Protein AF-0000000087746217 (afdb_homodimer)

Structure (mmCIF, N/CA/C/O backbone):
data_AF-0000000087746217-model_v1
#
loop_
_entity.id
_entity.type
_entity.pdbx_description
1 polymer '3-5 exonuclease'
#
loop_
_atom_site.group_PDB
_atom_site.id
_atom_site.type_symbol
_atom_site.label_atom_id
_atom_site.label_alt_id
_atom_site.label_comp_id
_atom_site.label_asym_id
_atom_site.label_entity_id
_atom_site.label_seq_id
_atom_site.pdbx_PDB_ins_code
_atom_site.Cartn_x
_atom_site.Cartn_y
_atom_site.Cartn_z
_atom_site.occupancy
_atom_site.B_iso_or_equiv
_atom_site.auth_seq_id
_atom_site.auth_comp_id
_atom_site.auth_asym_id
_atom_site.auth_atom_id
_atom_site.pdbx_PDB_model_num
ATOM 1 N N . MET A 1 1 ? 11.281 -4.355 -18.891 1 88 1 MET A N 1
ATOM 2 C CA . MET A 1 1 ? 10.703 -4.32 -17.547 1 88 1 MET A CA 1
ATOM 3 C C . MET A 1 1 ? 10.18 -5.695 -17.141 1 88 1 MET A C 1
ATOM 5 O O . MET A 1 1 ? 9.531 -6.375 -17.938 1 88 1 MET A O 1
ATOM 9 N N . LYS A 1 2 ? 10.516 -6.141 -15.992 1 96.44 2 LYS A N 1
ATOM 10 C CA . LYS A 1 2 ? 10.141 -7.461 -15.492 1 96.44 2 LYS A CA 1
ATOM 11 C C . LYS A 1 2 ? 9.18 -7.348 -14.312 1 96.44 2 LYS A C 1
ATOM 13 O O . LYS A 1 2 ? 9.445 -6.621 -13.352 1 96.44 2 LYS A O 1
ATOM 18 N N . ALA A 1 3 ? 8.055 -8.07 -14.43 1 97.44 3 ALA A N 1
ATOM 19 C CA . ALA A 1 3 ? 7.027 -8 -13.391 1 97.44 3 ALA A CA 1
ATOM 20 C C . ALA A 1 3 ? 6.637 -9.398 -12.914 1 97.44 3 ALA A C 1
ATOM 22 O O . ALA A 1 3 ? 6.523 -10.328 -13.719 1 97.44 3 ALA A O 1
ATOM 23 N N . LEU A 1 4 ? 6.531 -9.516 -11.656 1 98.5 4 LEU A N 1
ATOM 24 C CA . LEU A 1 4 ? 5.934 -10.695 -11.047 1 98.5 4 LEU A CA 1
ATOM 25 C C . LEU A 1 4 ? 4.547 -10.375 -10.492 1 98.5 4 LEU A C 1
ATOM 27 O O . LEU A 1 4 ? 4.418 -9.75 -9.438 1 98.5 4 LEU A O 1
ATOM 31 N N . PHE A 1 5 ? 3.51 -10.766 -11.258 1 98.25 5 PHE A N 1
ATOM 32 C CA . PHE A 1 5 ? 2.154 -10.742 -10.711 1 98.25 5 PHE A CA 1
ATOM 33 C C . PHE A 1 5 ? 1.938 -11.906 -9.75 1 98.25 5 PHE A C 1
ATOM 35 O O . PHE A 1 5 ? 2.174 -13.062 -10.102 1 98.25 5 PHE A O 1
ATOM 42 N N . PHE A 1 6 ? 1.492 -11.578 -8.5 1 98.62 6 PHE A N 1
ATOM 43 C CA . PHE A 1 6 ? 1.351 -12.711 -7.594 1 98.62 6 PHE A CA 1
ATOM 44 C C . PHE A 1 6 ? 0.245 -12.461 -6.578 1 98.62 6 PHE A C 1
ATOM 46 O O . PHE A 1 6 ? -0.176 -11.32 -6.383 1 98.62 6 PHE A O 1
ATOM 53 N N . ASP A 1 7 ? -0.248 -13.438 -6.004 1 98.56 7 ASP A N 1
ATOM 54 C CA . ASP A 1 7 ? -1.275 -13.469 -4.969 1 98.56 7 ASP A CA 1
ATOM 55 C C . ASP A 1 7 ? -1.028 -14.617 -3.986 1 98.56 7 ASP A C 1
ATOM 57 O O . ASP A 1 7 ? -0.509 -15.664 -4.367 1 98.56 7 ASP A O 1
ATOM 61 N N . LEU A 1 8 ? -1.338 -14.406 -2.752 1 98.5 8 LEU A N 1
ATOM 62 C CA . LEU A 1 8 ? -1.158 -15.414 -1.711 1 98.5 8 LEU A CA 1
ATOM 63 C C . LEU A 1 8 ? -2.484 -15.734 -1.033 1 98.5 8 LEU A C 1
ATOM 65 O O . LEU A 1 8 ? -3.32 -14.852 -0.839 1 98.5 8 LEU A O 1
ATOM 69 N N . GLU A 1 9 ? -2.715 -16.891 -0.747 1 98.44 9 GLU A N 1
ATOM 70 C CA . GLU A 1 9 ? -3.682 -17.297 0.267 1 98.44 9 GLU A CA 1
ATOM 71 C C . GLU A 1 9 ? -2.988 -17.672 1.571 1 98.44 9 GLU A C 1
ATOM 73 O O . GLU A 1 9 ? -1.935 -18.312 1.558 1 98.44 9 GLU A O 1
ATOM 78 N N . THR A 1 10 ? -3.531 -17.25 2.686 1 98.5 10 THR A N 1
ATOM 79 C CA . THR A 1 10 ? -2.834 -17.344 3.963 1 98.5 10 THR A CA 1
ATOM 80 C C . THR A 1 10 ? -3.754 -17.906 5.043 1 98.5 10 THR A C 1
ATOM 82 O O . THR A 1 10 ? -4.965 -18.031 4.836 1 98.5 10 THR A O 1
ATOM 85 N N . THR A 1 11 ? -3.227 -18.297 6.168 1 98.62 11 THR A N 1
ATOM 86 C CA . THR A 1 11 ? -3.973 -18.922 7.25 1 98.62 11 THR A CA 1
ATOM 87 C C . THR A 1 11 ? -4.535 -17.875 8.211 1 98.62 11 THR A C 1
ATOM 89 O O . THR A 1 11 ? -5.027 -18.219 9.281 1 98.62 11 THR A O 1
ATOM 92 N N . GLY A 1 12 ? -4.422 -16.688 7.906 1 97.56 12 GLY A N 1
ATOM 93 C CA . GLY A 1 12 ? -4.867 -15.492 8.609 1 97.56 12 GLY A CA 1
ATOM 94 C C . GLY A 1 12 ? -4.359 -14.203 7.98 1 97.56 12 GLY A C 1
ATOM 95 O O . GLY A 1 12 ? -3.836 -14.219 6.867 1 97.56 12 GLY A O 1
ATOM 96 N N . THR A 1 13 ? -4.5 -13.102 8.672 1 95 13 THR A N 1
ATOM 97 C CA . THR A 1 13 ? -4.246 -11.828 8.016 1 95 13 THR A CA 1
ATOM 98 C C . THR A 1 13 ? -2.994 -11.164 8.586 1 95 13 THR A C 1
ATOM 100 O O . THR A 1 13 ? -2.6 -10.086 8.141 1 95 13 THR A O 1
ATOM 103 N N . TYR A 1 14 ? -2.332 -11.75 9.5 1 92.5 14 TYR A N 1
ATOM 104 C CA . TYR A 1 14 ? -1.179 -11.117 10.133 1 92.5 14 TYR A CA 1
ATOM 105 C C . TYR A 1 14 ? 0.118 -11.781 9.688 1 92.5 14 TYR A C 1
ATOM 107 O O . TYR A 1 14 ? 0.428 -12.898 10.109 1 92.5 14 TYR A O 1
ATOM 115 N N . PRO A 1 15 ? 0.913 -10.945 8.969 1 91.5 15 PRO A N 1
ATOM 116 C CA . PRO A 1 15 ? 2.229 -11.484 8.617 1 91.5 15 PRO A CA 1
ATOM 117 C C . PRO A 1 15 ? 3.092 -11.781 9.844 1 91.5 15 PRO A C 1
ATOM 119 O O . PRO A 1 15 ? 3.072 -11.016 10.812 1 91.5 15 PRO A O 1
ATOM 122 N N . GLY A 1 16 ? 3.828 -12.836 10 1 89.25 16 GLY A N 1
ATOM 123 C CA . GLY A 1 16 ? 4.625 -13.227 11.148 1 89.25 16 GLY A CA 1
ATOM 124 C C . GLY A 1 16 ? 3.906 -14.211 12.062 1 89.25 16 GLY A C 1
ATOM 125 O O . GLY A 1 16 ? 4.547 -14.961 12.797 1 89.25 16 GLY A O 1
ATOM 126 N N . LYS A 1 17 ? 2.521 -14.094 12.062 1 94.88 17 LYS A N 1
ATOM 127 C CA . LYS A 1 17 ? 1.721 -14.992 12.891 1 94.88 17 LYS A CA 1
ATOM 128 C C . LYS A 1 17 ? 1.083 -16.094 12.047 1 94.88 17 LYS A C 1
ATOM 130 O O . LYS A 1 17 ? 0.862 -17.203 12.531 1 94.88 17 LYS A O 1
ATOM 135 N N . HIS A 1 18 ? 0.781 -15.719 10.875 1 98.06 18 HIS A N 1
ATOM 136 C CA . HIS A 1 18 ? 0.09 -16.641 9.969 1 98.06 18 HIS A CA 1
ATOM 137 C C . HIS A 1 18 ? 0.985 -17.047 8.805 1 98.06 18 HIS A C 1
ATOM 139 O O . HIS A 1 18 ? 2.059 -16.469 8.617 1 98.06 18 HIS A O 1
ATOM 145 N N . GLY A 1 19 ? 0.6 -18.062 8.125 1 97.88 19 GLY A N 1
ATOM 146 C CA . GLY A 1 19 ? 1.454 -18.625 7.082 1 97.88 19 GLY A CA 1
ATOM 147 C C . GLY A 1 19 ? 0.797 -18.641 5.715 1 97.88 19 GLY A C 1
ATOM 148 O O . GLY A 1 19 ? -0.399 -18.375 5.594 1 97.88 19 GLY A O 1
ATOM 149 N N . ILE A 1 20 ? 1.608 -18.906 4.727 1 98.5 20 ILE A N 1
ATOM 150 C CA . ILE A 1 20 ? 1.171 -19 3.34 1 98.5 20 ILE A CA 1
ATOM 151 C C . ILE A 1 20 ? 0.822 -20.453 3.01 1 98.5 20 ILE A C 1
ATOM 153 O O . ILE A 1 20 ? 1.565 -21.375 3.359 1 98.5 20 ILE A O 1
ATOM 157 N N . HIS A 1 21 ? -0.346 -20.672 2.326 1 98.69 21 HIS A N 1
ATOM 158 C CA . HIS A 1 21 ? -0.627 -22.047 1.923 1 98.69 21 HIS A CA 1
ATOM 159 C C . HIS A 1 21 ? -0.881 -22.141 0.422 1 98.69 21 HIS A C 1
ATOM 161 O O . HIS A 1 21 ? -0.972 -23.234 -0.13 1 98.69 21 HIS A O 1
ATOM 167 N N . GLN A 1 22 ? -0.943 -21.047 -0.257 1 98.75 22 GLN A N 1
ATOM 168 C CA . GLN A 1 22 ? -0.979 -21 -1.714 1 98.75 22 GLN A CA 1
ATOM 169 C C . GLN A 1 22 ? -0.262 -19.75 -2.234 1 98.75 22 GLN A C 1
ATOM 171 O O . GLN A 1 22 ? -0.417 -18.656 -1.682 1 98.75 22 GLN A O 1
ATOM 176 N N . MET A 1 23 ? 0.543 -19.891 -3.178 1 98.5 23 MET A N 1
ATOM 177 C CA . MET A 1 23 ? 1.201 -18.812 -3.902 1 98.5 23 MET A CA 1
ATOM 178 C C . MET A 1 23 ? 1.053 -18.984 -5.41 1 98.5 23 MET A C 1
ATOM 180 O O . MET A 1 23 ? 1.553 -19.969 -5.973 1 98.5 23 MET A O 1
ATOM 184 N N . SER A 1 24 ? 0.377 -18.078 -6.02 1 98.69 24 SER A N 1
ATOM 185 C CA . SER A 1 24 ? 0.194 -18.141 -7.465 1 98.69 24 SER A CA 1
ATOM 186 C C . SER A 1 24 ? 0.663 -16.859 -8.133 1 98.69 24 SER A C 1
ATOM 188 O O . SER A 1 24 ? 0.726 -15.805 -7.496 1 98.69 24 SER A O 1
ATOM 190 N N . GLY A 1 25 ? 1.05 -17.031 -9.438 1 98.38 25 GLY A N 1
ATOM 191 C CA . GLY A 1 25 ? 1.494 -15.828 -10.109 1 98.38 25 GLY A CA 1
ATOM 192 C C . GLY A 1 25 ? 1.91 -16.062 -11.555 1 98.38 25 GLY A C 1
ATOM 193 O O . GLY A 1 25 ? 1.666 -17.141 -12.109 1 98.38 25 GLY A O 1
ATOM 194 N N . MET A 1 26 ? 2.391 -15.008 -12.156 1 98 26 MET A N 1
ATOM 195 C CA . MET A 1 26 ? 2.932 -15.031 -13.516 1 98 26 MET A CA 1
ATOM 196 C C . MET A 1 26 ? 4.078 -14.031 -13.656 1 98 26 MET A C 1
ATOM 198 O O . MET A 1 26 ? 4.074 -12.977 -13.016 1 98 26 MET A O 1
ATOM 202 N N . ILE A 1 27 ? 5.043 -14.43 -14.398 1 98.06 27 ILE A N 1
ATOM 203 C CA . ILE A 1 27 ? 6.141 -13.539 -14.766 1 98.06 27 ILE A CA 1
ATOM 204 C C . ILE A 1 27 ? 5.852 -12.906 -16.125 1 98.06 27 ILE A C 1
ATOM 206 O O . ILE A 1 27 ? 5.609 -13.617 -17.109 1 98.06 27 ILE A O 1
ATOM 210 N N . VAL A 1 28 ? 5.797 -11.633 -16.125 1 96.38 28 VAL A N 1
ATOM 211 C CA . VAL A 1 28 ? 5.543 -10.867 -17.344 1 96.38 28 VAL A CA 1
ATOM 212 C C . VAL A 1 28 ? 6.766 -10.023 -17.688 1 96.38 28 VAL A C 1
ATOM 214 O O . VAL A 1 28 ? 7.211 -9.203 -16.875 1 96.38 28 VAL A O 1
ATOM 217 N N . ILE A 1 29 ? 7.289 -10.164 -18.875 1 95.25 29 ILE A N 1
ATOM 218 C CA . ILE A 1 29 ? 8.438 -9.398 -19.344 1 95.25 29 ILE A CA 1
ATOM 219 C C . ILE A 1 29 ? 8.07 -8.641 -20.609 1 95.25 29 ILE A C 1
ATOM 221 O O . ILE A 1 29 ? 7.723 -9.25 -21.625 1 95.25 29 ILE A O 1
ATOM 225 N N . ASP A 1 30 ? 8.125 -7.312 -20.469 1 90.12 30 ASP A N 1
ATOM 226 C CA . ASP A 1 30 ? 7.789 -6.434 -21.594 1 90.12 30 ASP A CA 1
ATOM 227 C C . ASP A 1 30 ? 6.41 -6.773 -22.156 1 90.12 30 ASP A C 1
ATOM 229 O O . ASP A 1 30 ? 6.258 -6.934 -23.375 1 90.12 30 ASP A O 1
ATOM 233 N N . GLY A 1 31 ? 5.516 -7.074 -21.25 1 88.94 31 GLY A N 1
ATOM 234 C CA . GLY A 1 31 ? 4.117 -7.254 -21.609 1 88.94 31 GLY A CA 1
ATOM 235 C C . GLY A 1 31 ? 3.785 -8.68 -22.016 1 88.94 31 GLY A C 1
ATOM 236 O O . GLY A 1 31 ? 2.623 -9 -22.281 1 88.94 31 GLY A O 1
ATOM 237 N N . VAL A 1 32 ? 4.801 -9.562 -22.016 1 93.88 32 VAL A N 1
ATOM 238 C CA . VAL A 1 32 ? 4.598 -10.938 -22.453 1 93.88 32 VAL A CA 1
ATOM 239 C C . VAL A 1 32 ? 4.668 -11.883 -21.25 1 93.88 32 VAL A C 1
ATOM 241 O O . VAL A 1 32 ? 5.621 -11.836 -20.469 1 93.88 32 VAL A O 1
ATOM 244 N N . ILE A 1 33 ? 3.701 -12.734 -21.188 1 96.06 33 ILE A N 1
ATOM 245 C CA . ILE A 1 33 ? 3.703 -13.734 -20.125 1 96.06 33 ILE A CA 1
ATOM 246 C C . ILE A 1 33 ? 4.742 -14.805 -20.422 1 96.06 33 ILE A C 1
ATOM 248 O O . ILE A 1 33 ? 4.648 -15.5 -21.438 1 96.06 33 ILE A O 1
ATOM 252 N N . LYS A 1 34 ? 5.691 -14.977 -19.484 1 97.75 34 LYS A N 1
ATOM 253 C CA . LYS A 1 34 ? 6.777 -15.93 -19.703 1 97.75 34 LYS A CA 1
ATOM 254 C C . LYS A 1 34 ? 6.543 -17.203 -18.906 1 97.75 34 LYS A C 1
ATOM 256 O O . LYS A 1 34 ? 6.949 -18.297 -19.328 1 97.75 34 LYS A O 1
ATOM 261 N N . GLU A 1 35 ? 5.996 -16.984 -17.688 1 97.44 35 GLU A N 1
ATOM 262 C CA . GLU A 1 35 ? 5.746 -18.094 -16.766 1 97.44 35 GLU A CA 1
ATOM 263 C C . GLU A 1 35 ? 4.41 -17.906 -16.047 1 97.44 35 GLU A C 1
ATOM 265 O O . GLU A 1 35 ? 3.951 -16.781 -15.844 1 97.44 35 GLU A O 1
ATOM 270 N N . LYS A 1 36 ? 3.818 -19.047 -15.797 1 97.88 36 LYS A N 1
ATOM 271 C CA . LYS A 1 36 ? 2.748 -19.125 -14.805 1 97.88 36 LYS A CA 1
ATOM 272 C C . LYS A 1 36 ? 3.047 -20.188 -13.758 1 97.88 36 LYS A C 1
ATOM 274 O O . LYS A 1 36 ? 3.674 -21.203 -14.062 1 97.88 36 LYS A O 1
ATOM 279 N N . PHE A 1 37 ? 2.664 -19.953 -12.57 1 98.38 37 PHE A N 1
ATOM 280 C CA . PHE A 1 37 ? 2.902 -20.938 -11.523 1 98.38 37 PHE A CA 1
ATOM 281 C C . PHE A 1 37 ? 1.773 -20.922 -10.5 1 98.38 37 PHE A C 1
ATOM 283 O O . PHE A 1 37 ? 1.07 -19.922 -10.359 1 98.38 37 PHE A O 1
ATOM 290 N N . ASP A 1 38 ? 1.543 -21.969 -9.852 1 98.44 38 ASP A N 1
ATOM 291 C CA . ASP A 1 38 ? 0.586 -22.188 -8.773 1 98.44 38 ASP A CA 1
ATOM 292 C C . ASP A 1 38 ? 1.135 -23.188 -7.75 1 98.44 38 ASP A C 1
ATOM 294 O O . ASP A 1 38 ? 1.002 -24.406 -7.926 1 98.44 38 ASP A O 1
ATOM 298 N N . TYR A 1 39 ? 1.667 -22.641 -6.664 1 98.62 39 TYR A N 1
ATOM 299 C CA . TYR A 1 39 ? 2.283 -23.469 -5.641 1 98.62 39 TYR A CA 1
ATOM 300 C C . TYR A 1 39 ? 1.346 -23.672 -4.453 1 98.62 39 TYR A C 1
ATOM 302 O O . TYR A 1 39 ? 0.84 -22.688 -3.891 1 98.62 39 TYR A O 1
ATOM 310 N N . LYS A 1 40 ? 1.088 -24.906 -4.137 1 98.44 40 LYS A N 1
ATOM 311 C CA . LYS A 1 40 ? 0.531 -25.25 -2.83 1 98.44 40 LYS A CA 1
ATOM 312 C C . LYS A 1 40 ? 1.637 -25.453 -1.8 1 98.44 40 LYS A C 1
ATOM 314 O O . LYS A 1 40 ? 2.629 -26.141 -2.074 1 98.44 40 LYS A O 1
ATOM 319 N N . VAL A 1 41 ? 1.48 -24.812 -0.672 1 98.5 41 VAL A N 1
ATOM 320 C CA . VAL A 1 41 ? 2.576 -24.766 0.292 1 98.5 41 VAL A CA 1
ATOM 321 C C . VAL A 1 41 ? 2.057 -25.141 1.68 1 98.5 41 VAL A C 1
ATOM 323 O O . VAL A 1 41 ? 1.07 -24.562 2.152 1 98.5 41 VAL A O 1
ATOM 326 N N . ARG A 1 42 ? 2.771 -26.094 2.316 1 98.62 42 ARG A N 1
ATOM 327 C CA . ARG A 1 42 ? 2.484 -26.297 3.73 1 98.62 42 ARG A CA 1
ATOM 328 C C . ARG A 1 42 ? 2.93 -25.109 4.57 1 98.62 42 ARG A C 1
ATOM 330 O O . ARG A 1 42 ? 4.09 -24.703 4.508 1 98.62 42 ARG A O 1
ATOM 337 N N . PRO A 1 43 ? 2.027 -24.516 5.297 1 98.06 43 PRO A N 1
ATOM 338 C CA . PRO A 1 43 ? 2.406 -23.312 6.062 1 98.06 43 PRO A CA 1
ATOM 339 C C . PRO A 1 43 ? 3.512 -23.594 7.078 1 98.06 43 PRO A C 1
ATOM 341 O O . PRO A 1 43 ? 3.693 -24.75 7.5 1 98.06 43 PRO A O 1
ATOM 344 N N . ASN A 1 44 ? 4.262 -22.562 7.379 1 97 44 ASN A N 1
ATOM 345 C CA . ASN A 1 44 ? 5.227 -22.672 8.469 1 97 44 ASN A CA 1
ATOM 346 C C . ASN A 1 44 ? 4.625 -23.375 9.68 1 97 44 ASN A C 1
ATOM 348 O O . ASN A 1 44 ? 3.502 -23.062 10.086 1 97 44 ASN A O 1
ATOM 352 N N . PRO A 1 45 ? 5.344 -24.25 10.219 1 95.25 45 PRO A N 1
ATOM 353 C CA . PRO A 1 45 ? 4.809 -25.031 11.328 1 95.25 45 PRO A CA 1
ATOM 354 C C . PRO A 1 45 ? 4.43 -24.172 12.531 1 95.25 45 PRO A C 1
ATOM 356 O O . PRO A 1 45 ? 3.602 -24.578 13.352 1 95.25 45 PRO A O 1
ATOM 359 N N . LYS A 1 46 ? 5 -23.062 12.727 1 96.19 46 LYS A N 1
ATOM 360 C CA . LYS A 1 46 ? 4.719 -22.188 13.859 1 96.19 46 LYS A CA 1
ATOM 361 C C . LYS A 1 46 ? 3.566 -21.234 13.555 1 96.19 46 LYS A C 1
ATOM 363 O O . LYS A 1 46 ? 3.127 -20.484 14.422 1 96.19 46 LYS A O 1
ATOM 368 N N . ALA A 1 47 ? 3.092 -21.281 12.344 1 97.62 47 ALA A N 1
ATOM 369 C CA . ALA A 1 47 ? 2.029 -20.359 11.953 1 97.62 47 ALA A CA 1
ATOM 370 C C . ALA A 1 47 ? 0.697 -20.766 12.578 1 97.62 47 ALA A C 1
ATOM 372 O O . ALA A 1 47 ? 0.359 -21.938 12.633 1 97.62 47 ALA A O 1
ATOM 373 N N . GLU A 1 48 ? 0.005 -19.797 13.109 1 98.19 48 GLU A N 1
ATOM 374 C CA . GLU A 1 48 ? -1.375 -20.016 13.531 1 98.19 48 GLU A CA 1
ATOM 375 C C . GLU A 1 48 ? -2.301 -20.172 12.328 1 98.19 48 GLU A C 1
ATOM 377 O O . GLU A 1 48 ? -2.16 -19.469 11.336 1 98.19 48 GLU A O 1
ATOM 382 N N . ILE A 1 49 ? -3.209 -21.094 12.438 1 98.25 49 ILE A N 1
ATOM 383 C CA . ILE A 1 49 ? -4.156 -21.375 11.367 1 98.25 49 ILE A CA 1
ATOM 384 C C . ILE A 1 49 ? -5.57 -21.031 11.82 1 98.25 49 ILE A C 1
ATOM 386 O O . ILE A 1 49 ? -6.121 -21.688 12.711 1 98.25 49 ILE A O 1
ATOM 390 N N . LEU A 1 50 ? -6.145 -20.031 11.203 1 98.19 50 LEU A N 1
ATOM 391 C CA . LEU A 1 50 ? -7.504 -19.625 11.539 1 98.19 50 LEU A CA 1
ATOM 392 C C . LEU A 1 50 ? -8.516 -20.297 10.617 1 98.19 50 LEU A C 1
ATOM 394 O O . LEU A 1 50 ? -8.398 -20.203 9.391 1 98.19 50 LEU A O 1
ATOM 398 N N . ASP A 1 51 ? -9.594 -20.812 11.156 1 97.31 51 ASP A N 1
ATOM 399 C CA . ASP A 1 51 ? -10.625 -21.5 10.383 1 97.31 51 ASP A CA 1
ATOM 400 C C . ASP A 1 51 ? -11.312 -20.547 9.414 1 97.31 51 ASP A C 1
ATOM 402 O O . ASP A 1 51 ? -11.68 -20.922 8.305 1 97.31 51 ASP A O 1
ATOM 406 N N . GLU A 1 52 ? -11.453 -19.328 9.844 1 97.25 52 GLU A N 1
ATOM 407 C CA . GLU A 1 52 ? -12.125 -18.328 9.016 1 97.25 52 GLU A CA 1
ATOM 408 C C . GLU A 1 52 ? -11.352 -18.062 7.73 1 97.25 52 GLU A C 1
ATOM 410 O O . GLU A 1 52 ? -11.945 -17.875 6.668 1 97.25 52 GLU A O 1
ATOM 415 N N . ALA A 1 53 ? -10.055 -18.031 7.844 1 97.19 53 ALA A N 1
ATOM 416 C CA . ALA A 1 53 ? -9.219 -17.812 6.668 1 97.19 53 ALA A CA 1
ATOM 417 C C . ALA A 1 53 ? -9.312 -19 5.703 1 97.19 53 ALA A C 1
ATOM 419 O O . ALA A 1 53 ? -9.375 -18.812 4.484 1 97.19 53 ALA A O 1
ATOM 420 N N . LEU A 1 54 ? -9.32 -20.234 6.227 1 97.44 54 LEU A N 1
ATOM 421 C CA . LEU A 1 54 ? -9.43 -21.438 5.402 1 97.44 54 LEU A CA 1
ATOM 422 C C . LEU A 1 54 ? -10.789 -21.5 4.715 1 97.44 54 LEU A C 1
ATOM 424 O O . LEU A 1 54 ? -10.883 -21.938 3.562 1 97.44 54 LEU A O 1
ATOM 428 N N . ALA A 1 55 ? -11.812 -21.078 5.41 1 96.81 55 ALA A N 1
ATOM 429 C CA . ALA A 1 55 ? -13.156 -21.062 4.844 1 96.81 55 ALA A CA 1
ATOM 430 C C . ALA A 1 55 ? -13.234 -20.125 3.639 1 96.81 55 ALA A C 1
ATOM 432 O O . ALA A 1 55 ? -13.891 -20.453 2.641 1 96.81 55 ALA A O 1
ATOM 433 N N . VAL A 1 56 ? -12.594 -19.031 3.699 1 95 56 VAL A N 1
ATOM 434 C CA . VAL A 1 56 ? -12.57 -18.062 2.611 1 95 56 VAL A CA 1
ATOM 435 C C . VAL A 1 56 ? -11.914 -18.688 1.378 1 95 56 VAL A C 1
ATOM 437 O O . VAL A 1 56 ? -12.398 -18.5 0.256 1 95 56 VAL A O 1
ATOM 440 N N . ALA A 1 57 ? -10.852 -19.453 1.612 1 95 57 ALA A N 1
ATOM 441 C CA . ALA A 1 57 ? -10.094 -20.047 0.515 1 95 57 ALA A CA 1
ATOM 442 C C . ALA A 1 57 ? -10.711 -21.359 0.075 1 95 57 ALA A C 1
ATOM 444 O O . ALA A 1 57 ? -10.336 -21.922 -0.959 1 95 57 ALA A O 1
ATOM 445 N N . GLY A 1 58 ? -11.656 -21.906 0.904 1 95.81 58 GLY A N 1
ATOM 446 C CA . GLY A 1 58 ? -12.32 -23.156 0.571 1 95.81 58 GLY A CA 1
ATOM 447 C C . GLY A 1 58 ? -11.438 -24.375 0.753 1 95.81 58 GLY A C 1
ATOM 448 O O . GLY A 1 58 ? -11.484 -25.312 -0.048 1 95.81 58 GLY A O 1
ATOM 449 N N . VAL A 1 59 ? -10.531 -24.328 1.688 1 97.25 59 VAL A N 1
ATOM 450 C CA . VAL A 1 59 ? -9.641 -25.453 1.952 1 97.25 59 VAL A CA 1
ATOM 451 C C . VAL A 1 59 ? -9.789 -25.906 3.406 1 97.25 59 VAL A C 1
ATOM 453 O O . VAL A 1 59 ? -10.281 -25.141 4.246 1 97.25 59 VAL A O 1
ATOM 456 N N . THR A 1 60 ? -9.344 -27.125 3.703 1 97.69 60 THR A N 1
ATOM 457 C CA . THR A 1 60 ? -9.375 -27.641 5.066 1 97.69 60 THR A CA 1
ATOM 458 C C . THR A 1 60 ? -7.973 -27.641 5.676 1 97.69 60 THR A C 1
ATOM 460 O O . THR A 1 60 ? -6.977 -27.562 4.953 1 97.69 60 THR A O 1
ATOM 463 N N . ARG A 1 61 ? -7.973 -27.734 6.988 1 97.5 61 ARG A N 1
ATOM 464 C CA . ARG A 1 61 ? -6.695 -27.812 7.691 1 97.5 61 ARG A CA 1
ATOM 465 C C . ARG A 1 61 ? -5.891 -29.016 7.234 1 97.5 61 ARG A C 1
ATOM 467 O O . ARG A 1 61 ? -4.684 -28.922 7.016 1 97.5 61 ARG A O 1
ATOM 474 N N . GLU A 1 62 ? -6.547 -30.156 7.133 1 97.81 62 GLU A N 1
ATOM 475 C CA . GLU A 1 62 ? -5.902 -31.391 6.688 1 97.81 62 GLU A CA 1
ATOM 476 C C . GLU A 1 62 ? -5.289 -31.219 5.301 1 97.81 62 GLU A C 1
ATOM 478 O O . GLU A 1 62 ? -4.172 -31.672 5.051 1 97.81 62 GLU A O 1
ATOM 483 N N . GLN A 1 63 ? -5.973 -30.625 4.434 1 98.06 63 GLN A N 1
ATOM 484 C CA . GLN A 1 63 ? -5.512 -30.406 3.068 1 98.06 63 GLN A CA 1
ATOM 485 C C . GLN A 1 63 ? -4.219 -29.594 3.047 1 98.06 63 GLN A C 1
ATOM 487 O O . GLN A 1 63 ? -3.236 -30 2.418 1 98.06 63 GLN A O 1
ATOM 492 N N . ILE A 1 64 ? -4.145 -28.438 3.746 1 98.25 64 ILE A N 1
ATOM 493 C CA . ILE A 1 64 ? -3.006 -27.547 3.625 1 98.25 64 ILE A CA 1
ATOM 494 C C . ILE A 1 64 ? -1.798 -28.141 4.344 1 98.25 64 ILE A C 1
ATOM 496 O O . ILE A 1 64 ? -0.652 -27.875 3.967 1 98.25 64 ILE A O 1
ATOM 500 N N . LEU A 1 65 ? -2.061 -28.922 5.34 1 97.88 65 LEU A N 1
ATOM 501 C CA . LEU A 1 65 ? -0.962 -29.547 6.066 1 97.88 65 LEU A CA 1
ATOM 502 C C . LEU A 1 65 ? -0.343 -30.672 5.246 1 97.88 65 LEU A C 1
ATOM 504 O O . LEU A 1 65 ? 0.768 -31.125 5.539 1 97.88 65 LEU A O 1
ATOM 508 N N . ALA A 1 66 ? -1.055 -31.141 4.254 1 98.38 66 ALA A N 1
ATOM 509 C CA . ALA A 1 66 ? -0.566 -32.219 3.393 1 98.38 66 ALA A CA 1
ATOM 510 C C . ALA A 1 66 ? 0.21 -31.656 2.205 1 98.38 66 ALA A C 1
ATOM 512 O O . ALA A 1 66 ? 0.846 -32.406 1.46 1 98.38 66 ALA A O 1
ATOM 513 N N . TYR A 1 67 ? 0.193 -30.344 1.979 1 98.62 67 TYR A N 1
ATOM 514 C CA . TYR A 1 67 ? 0.924 -29.703 0.884 1 98.62 67 TYR A CA 1
ATOM 515 C C . TYR A 1 67 ? 2.428 -29.891 1.055 1 98.62 67 TYR A C 1
ATOM 517 O O . TYR A 1 67 ? 2.895 -30.25 2.139 1 98.62 67 TYR A O 1
ATOM 525 N N . PRO A 1 68 ? 3.215 -29.719 -0.038 1 98.56 68 PRO A N 1
ATOM 526 C CA . PRO A 1 68 ? 4.672 -29.797 0.077 1 98.56 68 PRO A CA 1
ATOM 527 C C . PRO A 1 68 ? 5.238 -28.812 1.103 1 98.56 68 PRO A C 1
ATOM 529 O O . PRO A 1 68 ? 4.707 -27.719 1.269 1 98.56 68 PRO A O 1
ATOM 532 N N . PRO A 1 69 ? 6.332 -29.188 1.699 1 97.69 69 PRO A N 1
ATOM 533 C CA . PRO A 1 69 ? 6.926 -28.328 2.727 1 97.69 69 PRO A CA 1
ATOM 534 C C . PRO A 1 69 ? 7.371 -26.984 2.176 1 97.69 69 PRO A C 1
ATOM 536 O O . PRO A 1 69 ? 7.785 -26.891 1.019 1 97.69 69 PRO A O 1
ATOM 539 N N . MET A 1 70 ? 7.348 -26 3.002 1 97.38 70 MET A N 1
ATOM 540 C CA . MET A 1 70 ? 7.645 -24.609 2.658 1 97.38 70 MET A CA 1
ATOM 541 C C . MET A 1 70 ? 9.023 -24.5 2.021 1 97.38 70 MET A C 1
ATOM 543 O O . MET A 1 70 ? 9.195 -23.781 1.03 1 97.38 70 MET A O 1
ATOM 547 N N . GLU A 1 71 ? 10.023 -25.234 2.551 1 97.62 71 GLU A N 1
ATOM 548 C CA . GLU A 1 71 ? 11.406 -25.141 2.076 1 97.62 71 GLU A CA 1
ATOM 549 C C . GLU A 1 71 ? 11.523 -25.625 0.635 1 97.62 71 GLU A C 1
ATOM 551 O O . GLU A 1 71 ? 12.273 -25.062 -0.159 1 97.62 71 GLU A O 1
ATOM 556 N N . GLU A 1 72 ? 10.797 -26.656 0.325 1 98.31 72 GLU A N 1
ATOM 557 C CA . GLU A 1 72 ? 10.797 -27.188 -1.032 1 98.31 72 GLU A CA 1
ATOM 558 C C . GLU A 1 72 ? 10.203 -26.188 -2.021 1 98.31 72 GLU A C 1
ATOM 560 O O . GLU A 1 72 ? 10.781 -25.938 -3.082 1 98.31 72 GLU A O 1
ATOM 565 N N . ILE A 1 73 ? 9.125 -25.594 -1.645 1 98.56 73 ILE A N 1
ATOM 566 C CA . ILE A 1 73 ? 8.445 -24.641 -2.518 1 98.56 73 ILE A CA 1
ATOM 567 C C . ILE A 1 73 ? 9.289 -23.359 -2.643 1 98.56 73 ILE A C 1
ATOM 569 O O . ILE A 1 73 ? 9.336 -22.75 -3.711 1 98.56 73 ILE A O 1
ATOM 573 N N . TYR A 1 74 ? 9.922 -23 -1.524 1 98.5 74 TYR A N 1
ATOM 574 C CA . TYR A 1 74 ? 10.797 -21.844 -1.544 1 98.5 74 TYR A CA 1
ATOM 575 C C . TYR A 1 74 ? 11.914 -22.016 -2.566 1 98.5 74 TYR A C 1
ATOM 577 O O . TYR A 1 74 ? 12.188 -21.109 -3.361 1 98.5 74 TYR A O 1
ATOM 585 N N . ARG A 1 75 ? 12.531 -23.188 -2.623 1 98.38 75 ARG A N 1
ATOM 586 C CA . ARG A 1 75 ? 13.602 -23.469 -3.578 1 98.38 75 ARG A CA 1
ATOM 587 C C . ARG A 1 75 ? 13.086 -23.406 -5.012 1 98.38 75 ARG A C 1
ATOM 589 O O . ARG A 1 75 ? 13.734 -22.828 -5.887 1 98.38 75 ARG A O 1
ATOM 596 N N . GLN A 1 76 ? 11.922 -23.922 -5.211 1 98.56 76 GLN A N 1
ATOM 597 C CA . GLN A 1 76 ? 11.32 -23.875 -6.539 1 98.56 76 GLN A CA 1
ATOM 598 C C . GLN A 1 76 ? 11.039 -22.453 -6.973 1 98.56 76 GLN A C 1
ATOM 600 O O . GLN A 1 76 ? 11.281 -22.078 -8.125 1 98.56 76 GLN A O 1
ATOM 605 N N . PHE A 1 77 ? 10.586 -21.688 -6.055 1 98.69 77 PHE A N 1
ATOM 606 C CA . PHE A 1 77 ? 10.234 -20.297 -6.34 1 98.69 77 PHE A CA 1
ATOM 607 C C . PHE A 1 77 ? 11.484 -19.484 -6.68 1 98.69 77 PHE A C 1
ATOM 609 O O . PHE A 1 77 ? 11.5 -18.766 -7.672 1 98.69 77 PHE A O 1
ATOM 616 N N . VAL A 1 78 ? 12.492 -19.609 -5.902 1 98.38 78 VAL A N 1
ATOM 617 C CA . VAL A 1 78 ? 13.734 -18.891 -6.117 1 98.38 78 VAL A CA 1
ATOM 618 C C . VAL A 1 78 ? 14.375 -19.328 -7.438 1 98.38 78 VAL A C 1
ATOM 620 O O . VAL A 1 78 ? 14.914 -18.5 -8.18 1 98.38 78 VAL A O 1
ATOM 623 N N . ASP A 1 79 ? 14.336 -20.625 -7.742 1 98.56 79 ASP A N 1
ATOM 624 C CA . ASP A 1 79 ? 14.836 -21.141 -9.016 1 98.56 79 ASP A CA 1
ATOM 625 C C . ASP A 1 79 ? 14.086 -20.5 -10.188 1 98.56 79 ASP A C 1
ATOM 627 O O . ASP A 1 79 ? 14.688 -20.172 -11.211 1 98.56 79 ASP A O 1
ATOM 631 N N . LEU A 1 80 ? 12.812 -20.391 -10.016 1 98.69 80 LEU A N 1
ATOM 632 C CA . LEU A 1 80 ? 12 -19.75 -11.047 1 98.69 80 LEU A CA 1
ATOM 633 C C . LEU A 1 80 ? 12.422 -18.297 -11.266 1 98.69 80 LEU A C 1
ATOM 635 O O . LEU A 1 80 ? 12.555 -17.859 -12.406 1 98.69 80 LEU A O 1
ATOM 639 N N . LEU A 1 81 ? 12.578 -17.531 -10.18 1 98.44 81 LEU A N 1
ATOM 640 C CA . LEU A 1 81 ? 13.008 -16.141 -10.273 1 98.44 81 LEU A CA 1
ATOM 641 C C . LEU A 1 81 ? 14.352 -16.031 -10.984 1 98.44 81 LEU A C 1
ATOM 643 O O . LEU A 1 81 ? 14.547 -15.148 -11.82 1 98.44 81 LEU A O 1
ATOM 647 N N . ALA A 1 82 ? 15.211 -16.984 -10.727 1 98.38 82 ALA A N 1
ATOM 648 C CA . ALA A 1 82 ? 16.594 -16.953 -11.195 1 98.38 82 ALA A CA 1
ATOM 649 C C . ALA A 1 82 ? 16.656 -17.156 -12.703 1 98.38 82 ALA A C 1
ATOM 651 O O . ALA A 1 82 ? 17.672 -16.844 -13.336 1 98.38 82 ALA A O 1
ATOM 652 N N . LYS A 1 83 ? 15.641 -17.641 -13.227 1 98.5 83 LYS A N 1
ATOM 653 C CA . LYS A 1 83 ? 15.602 -17.812 -14.672 1 98.5 83 LYS A CA 1
ATOM 654 C C . LYS A 1 83 ? 15.57 -16.469 -15.391 1 98.5 83 LYS A C 1
ATOM 656 O O . LYS A 1 83 ? 16.016 -16.359 -16.531 1 98.5 83 LYS A O 1
ATOM 661 N N . TYR A 1 84 ? 15.133 -15.422 -14.695 1 98.19 84 TYR A N 1
ATOM 662 C CA . TYR A 1 84 ? 14.836 -14.203 -15.43 1 98.19 84 TYR A CA 1
ATOM 663 C C . TYR A 1 84 ? 15.555 -13.008 -14.805 1 98.19 84 TYR A C 1
ATOM 665 O O . TYR A 1 84 ? 15.648 -11.945 -15.422 1 98.19 84 TYR A O 1
ATOM 673 N N . VAL A 1 85 ? 16.047 -13.188 -13.578 1 97.62 85 VAL A N 1
ATOM 674 C CA . VAL A 1 85 ? 16.734 -12.109 -12.867 1 97.62 85 VAL A CA 1
ATOM 675 C C . VAL A 1 85 ? 18.078 -12.625 -12.344 1 97.62 85 VAL A C 1
ATOM 677 O O . VAL A 1 85 ? 18.172 -13.742 -11.844 1 97.62 85 VAL A O 1
ATOM 680 N N . ASP A 1 86 ? 19.094 -11.805 -12.477 1 97.62 86 ASP A N 1
ATOM 681 C CA . ASP A 1 86 ? 20.375 -12.047 -11.836 1 97.62 86 ASP A CA 1
ATOM 682 C C . ASP A 1 86 ? 20.422 -11.398 -10.445 1 97.62 86 ASP A C 1
ATOM 684 O O . ASP A 1 86 ? 20.547 -10.18 -10.328 1 97.62 86 ASP A O 1
ATOM 688 N N . ARG A 1 87 ? 20.422 -12.25 -9.469 1 95.31 87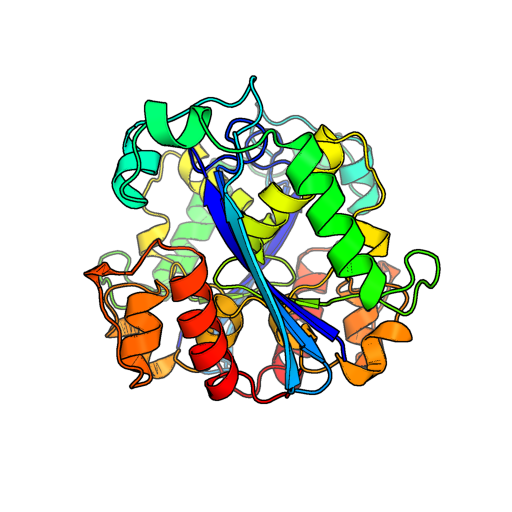 ARG A N 1
ATOM 689 C CA . ARG A 1 87 ? 20.297 -11.766 -8.102 1 95.31 87 ARG A CA 1
ATOM 690 C C . ARG A 1 87 ? 21.516 -10.914 -7.723 1 95.31 87 ARG A C 1
ATOM 692 O O . ARG A 1 87 ? 21.469 -10.172 -6.738 1 95.31 87 ARG A O 1
ATOM 699 N N . TYR A 1 88 ? 22.531 -10.953 -8.445 1 96 88 TYR A N 1
ATOM 700 C CA . TYR A 1 88 ? 23.75 -10.211 -8.141 1 96 88 TYR A CA 1
ATOM 701 C C . TYR A 1 88 ? 23.812 -8.914 -8.93 1 96 88 TYR A C 1
ATOM 703 O O . TYR A 1 88 ? 24.719 -8.109 -8.742 1 96 88 TYR A O 1
ATOM 711 N N . ASN A 1 89 ? 22.906 -8.672 -9.789 1 97 89 ASN A N 1
ATOM 712 C CA . ASN A 1 89 ? 22.797 -7.43 -10.547 1 97 89 ASN A CA 1
ATOM 713 C C . ASN A 1 89 ? 21.719 -6.508 -9.953 1 97 89 ASN A C 1
ATOM 715 O O . ASN A 1 89 ? 20.531 -6.75 -10.125 1 97 89 ASN A O 1
ATOM 719 N N . LYS A 1 90 ? 22.109 -5.441 -9.406 1 94.62 90 LYS A N 1
ATOM 720 C CA . LYS A 1 90 ? 21.234 -4.535 -8.664 1 94.62 90 LYS A CA 1
ATOM 721 C C . LYS A 1 90 ? 20.266 -3.826 -9.609 1 94.62 90 LYS A C 1
ATOM 723 O O . LYS A 1 90 ? 19.281 -3.225 -9.156 1 94.62 90 LYS A O 1
ATOM 728 N N . LYS A 1 91 ? 20.5 -3.914 -10.844 1 96.44 91 LYS A N 1
ATOM 729 C CA . LYS A 1 91 ? 19.656 -3.221 -11.82 1 96.44 91 LYS A CA 1
ATOM 730 C C . LYS A 1 91 ? 18.656 -4.176 -12.469 1 96.44 91 LYS A C 1
ATOM 732 O O . LYS A 1 91 ? 17.844 -3.766 -13.297 1 96.44 91 LYS A O 1
ATOM 737 N N . ASP A 1 92 ? 18.75 -5.477 -12.109 1 97.25 92 ASP A N 1
ATOM 738 C CA . ASP A 1 92 ? 17.906 -6.527 -12.68 1 97.25 92 ASP A CA 1
ATOM 739 C C . ASP A 1 92 ? 16.969 -7.113 -11.633 1 97.25 92 ASP A C 1
ATOM 741 O O . ASP A 1 92 ? 17.344 -8.047 -10.914 1 97.25 92 ASP A O 1
ATOM 745 N N . LYS A 1 93 ? 15.742 -6.602 -11.531 1 98.06 93 LYS A N 1
ATOM 746 C CA . LYS A 1 93 ? 14.797 -7.008 -10.492 1 98.06 93 LYS A CA 1
ATOM 747 C C . LYS A 1 93 ? 13.367 -7.031 -11.031 1 98.06 93 LYS A C 1
ATOM 749 O O . LYS A 1 93 ? 13.078 -6.434 -12.07 1 98.06 93 LYS A O 1
ATOM 754 N N . PHE A 1 94 ? 12.523 -7.707 -10.344 1 98.31 94 PHE A N 1
ATOM 755 C CA . PHE A 1 94 ? 11.109 -7.723 -10.664 1 98.31 94 PHE A CA 1
ATOM 756 C C . PHE A 1 94 ? 10.375 -6.594 -9.953 1 98.31 94 PHE A C 1
ATOM 758 O O . PHE A 1 94 ? 10.68 -6.285 -8.797 1 98.31 94 PHE A O 1
ATOM 765 N N . PHE A 1 95 ? 9.438 -5.988 -10.617 1 97.88 95 PHE A N 1
ATOM 766 C CA . PHE A 1 95 ? 8.359 -5.316 -9.906 1 97.88 95 PHE A CA 1
ATOM 767 C C . PHE A 1 95 ? 7.344 -6.324 -9.383 1 97.88 95 PHE A C 1
ATOM 769 O O . PHE A 1 95 ? 6.879 -7.184 -10.133 1 97.88 95 PHE A O 1
ATOM 776 N N . LEU A 1 96 ? 7.031 -6.23 -8.102 1 98.25 96 LEU A N 1
ATOM 777 C CA . LEU A 1 96 ? 5.898 -6.992 -7.586 1 98.25 96 LEU A CA 1
ATOM 778 C C . LEU A 1 96 ? 4.582 -6.32 -7.949 1 98.25 96 LEU A C 1
ATOM 780 O O . LEU A 1 96 ? 4.43 -5.109 -7.777 1 98.25 96 LEU A O 1
ATOM 784 N N . VAL A 1 97 ? 3.67 -7.098 -8.508 1 97.88 97 VAL A N 1
ATOM 785 C CA . VAL A 1 97 ? 2.355 -6.586 -8.875 1 97.88 97 VAL A CA 1
ATOM 786 C C . VAL A 1 97 ? 1.266 -7.453 -8.25 1 97.88 97 VAL A C 1
ATOM 788 O O . VAL A 1 97 ? 1.329 -8.68 -8.312 1 97.88 97 VAL A O 1
ATOM 791 N N . GLY A 1 98 ? 0.289 -6.855 -7.668 1 98 98 GLY A N 1
ATOM 792 C CA . GLY A 1 98 ? -0.836 -7.547 -7.059 1 98 98 GLY A CA 1
ATOM 793 C C . GLY A 1 98 ? -1.969 -6.617 -6.668 1 98 98 GLY A C 1
ATOM 794 O O . GLY A 1 98 ? -1.873 -5.402 -6.852 1 98 98 GLY A O 1
ATOM 795 N N . TYR A 1 99 ? -3.039 -7.168 -6.219 1 98.25 99 TYR A N 1
ATOM 796 C CA . TYR A 1 99 ? -4.16 -6.383 -5.715 1 98.25 99 TYR A CA 1
ATOM 797 C C . TYR A 1 99 ? -4.098 -6.262 -4.195 1 98.25 99 TYR A C 1
ATOM 799 O O . TYR A 1 99 ? -4.246 -7.258 -3.482 1 98.25 99 TYR A O 1
ATOM 807 N N . ASN A 1 100 ? -3.814 -5.062 -3.73 1 97.38 100 ASN A N 1
ATOM 808 C CA . ASN A 1 100 ? -3.621 -4.762 -2.316 1 97.38 100 ASN A CA 1
ATOM 809 C C . ASN A 1 100 ? -2.354 -5.418 -1.773 1 97.38 100 ASN A C 1
ATOM 811 O O . ASN A 1 100 ? -2.264 -5.715 -0.58 1 97.38 100 ASN A O 1
ATOM 815 N N . ASN A 1 101 ? -1.417 -5.676 -2.648 1 97.38 101 ASN A N 1
ATOM 816 C CA . ASN A 1 101 ? -0.204 -6.395 -2.273 1 97.38 101 ASN A CA 1
ATOM 817 C C . ASN A 1 101 ? 0.717 -5.531 -1.416 1 97.38 101 ASN A C 1
ATOM 819 O O . ASN A 1 101 ? 1.457 -6.047 -0.578 1 97.38 101 ASN A O 1
ATOM 823 N N . ALA A 1 102 ? 0.714 -4.254 -1.646 1 95.25 102 ALA A N 1
ATOM 824 C CA . ALA A 1 102 ? 1.596 -3.355 -0.905 1 95.25 102 ALA A CA 1
ATOM 825 C C . ALA A 1 102 ? 1.32 -3.43 0.594 1 95.25 102 ALA A C 1
ATOM 827 O O . ALA A 1 102 ? 2.246 -3.363 1.405 1 95.25 102 ALA A O 1
ATOM 828 N N . SER A 1 103 ? 0.078 -3.676 0.955 1 92.88 103 SER A N 1
ATOM 829 C CA . SER A 1 103 ? -0.322 -3.645 2.357 1 92.88 103 SER A CA 1
ATOM 830 C C . SER A 1 103 ? -0.399 -5.051 2.941 1 92.88 103 SER A C 1
ATOM 832 O O . SER A 1 103 ? -0.516 -5.219 4.156 1 92.88 103 SER A O 1
ATOM 834 N N . PHE A 1 104 ? -0.36 -6.02 2.082 1 95.75 104 PHE A N 1
ATOM 835 C CA . PHE A 1 104 ? -0.663 -7.352 2.592 1 95.75 104 PHE A CA 1
ATOM 836 C C . PHE A 1 104 ? 0.335 -8.375 2.061 1 95.75 104 PHE A C 1
ATOM 838 O O . PHE A 1 104 ? 1.364 -8.633 2.688 1 95.75 104 PHE A O 1
ATOM 845 N N . ASP A 1 105 ? 0.313 -8.719 0.766 1 97.75 105 ASP A N 1
ATOM 846 C CA . ASP A 1 105 ? 1.05 -9.844 0.205 1 97.75 105 ASP A CA 1
ATOM 847 C C . ASP A 1 105 ? 2.557 -9.625 0.304 1 97.75 105 ASP A C 1
ATOM 849 O O . ASP A 1 105 ? 3.314 -10.562 0.565 1 97.75 105 ASP A O 1
ATOM 853 N N . ASN A 1 106 ? 2.984 -8.398 0.048 1 97.5 106 ASN A N 1
ATOM 854 C CA . ASN A 1 106 ? 4.414 -8.117 0.088 1 97.5 106 ASN A CA 1
ATOM 855 C C . ASN A 1 106 ? 5.016 -8.445 1.451 1 97.5 106 ASN A C 1
ATOM 857 O O . ASN A 1 106 ? 6.129 -8.961 1.533 1 97.5 106 ASN A O 1
ATOM 861 N N . GLN A 1 107 ? 4.262 -8.172 2.463 1 95.06 107 GLN A N 1
ATOM 862 C CA . GLN A 1 107 ? 4.75 -8.422 3.814 1 95.06 107 GLN A CA 1
ATOM 863 C C . GLN A 1 107 ? 4.844 -9.922 4.09 1 95.06 107 GLN A C 1
ATOM 865 O O . GLN A 1 107 ? 5.809 -10.383 4.707 1 95.06 107 GLN A O 1
ATOM 870 N N . PHE A 1 108 ? 3.863 -10.656 3.662 1 97.62 108 PHE A N 1
ATOM 871 C CA . PHE A 1 108 ? 3.891 -12.102 3.816 1 97.62 108 PHE A CA 1
ATOM 872 C C . PHE A 1 108 ? 5.059 -12.711 3.047 1 97.62 108 PHE A C 1
ATOM 874 O O . PHE A 1 108 ? 5.758 -13.586 3.559 1 97.62 108 PHE A O 1
ATOM 881 N N . LEU A 1 109 ? 5.254 -12.211 1.834 1 98.25 109 LEU A N 1
ATOM 882 C CA . LEU A 1 109 ? 6.312 -12.75 0.989 1 98.25 109 LEU A CA 1
ATOM 883 C C . LEU A 1 109 ? 7.688 -12.461 1.59 1 98.25 109 LEU A C 1
ATOM 885 O O . LEU A 1 109 ? 8.547 -13.352 1.64 1 98.25 109 LEU A O 1
ATOM 889 N N . ARG A 1 110 ? 7.895 -11.273 2 1 97.44 110 ARG A N 1
ATOM 890 C CA . ARG A 1 110 ? 9.156 -10.914 2.643 1 97.44 110 ARG A CA 1
ATOM 891 C C . ARG A 1 110 ? 9.406 -11.773 3.871 1 97.44 110 ARG A C 1
ATOM 893 O O . ARG A 1 110 ? 10.523 -12.266 4.07 1 97.44 110 ARG A O 1
ATOM 900 N N . GLY A 1 111 ? 8.391 -11.898 4.742 1 96.81 111 GLY A N 1
ATOM 901 C CA . GLY A 1 111 ? 8.5 -12.781 5.898 1 96.81 111 GLY A CA 1
ATOM 902 C C . GLY A 1 111 ? 8.828 -14.211 5.527 1 96.81 111 GLY A C 1
ATOM 903 O O . GLY A 1 111 ? 9.586 -14.883 6.227 1 96.81 111 GLY A O 1
ATOM 904 N N . TRP A 1 112 ? 8.234 -14.648 4.473 1 97.62 112 TRP A N 1
ATOM 905 C CA . TRP A 1 112 ? 8.445 -16 3.984 1 97.62 112 TRP A CA 1
ATOM 906 C C . TRP A 1 112 ? 9.906 -16.219 3.596 1 97.62 112 TRP A C 1
ATOM 908 O O . TRP A 1 112 ? 10.477 -17.281 3.869 1 97.62 112 TRP A O 1
ATOM 918 N N . PHE A 1 113 ? 10.57 -15.234 2.939 1 98.25 113 PHE A N 1
ATOM 919 C CA . PHE A 1 113 ? 12 -15.289 2.654 1 98.25 113 PHE A CA 1
ATOM 920 C C . PHE A 1 113 ? 12.797 -15.422 3.943 1 98.25 113 PHE A C 1
ATOM 922 O O . PHE A 1 113 ? 13.672 -16.297 4.047 1 98.25 113 PHE A O 1
ATOM 929 N N . LEU A 1 114 ? 12.469 -14.656 4.918 1 97.44 114 LEU A N 1
ATOM 930 C CA . LEU A 1 114 ? 13.188 -14.68 6.188 1 97.44 114 LEU A CA 1
ATOM 931 C C . LEU A 1 114 ? 13.031 -16.031 6.883 1 97.44 114 LEU A C 1
ATOM 933 O O . LEU A 1 114 ? 13.984 -16.547 7.449 1 97.44 114 LEU A O 1
ATOM 937 N N . GLN A 1 115 ? 11.844 -16.547 6.871 1 97 115 GLN A N 1
ATOM 938 C CA . GLN A 1 115 ? 11.555 -17.844 7.48 1 97 115 GLN A CA 1
ATOM 939 C C . GLN A 1 115 ? 12.359 -18.953 6.816 1 97 115 GLN A C 1
ATOM 941 O O . GLN A 1 115 ? 12.516 -20.031 7.387 1 97 115 GLN A O 1
ATOM 946 N N . ASN A 1 116 ? 12.75 -18.734 5.617 1 97.5 116 ASN A N 1
ATOM 947 C CA . ASN A 1 116 ? 13.586 -19.688 4.902 1 97.5 116 ASN A CA 1
ATOM 948 C C . ASN A 1 116 ? 15.055 -19.266 4.914 1 97.5 116 ASN A C 1
ATOM 950 O O . ASN A 1 116 ? 15.812 -19.609 4 1 97.5 116 ASN A O 1
ATOM 954 N N . ASP A 1 117 ? 15.438 -18.359 5.809 1 96.94 117 ASP A N 1
ATOM 955 C CA . ASP A 1 117 ? 16.797 -17.938 6.121 1 96.94 117 ASP A CA 1
ATOM 956 C C . ASP A 1 117 ? 17.406 -17.156 4.961 1 96.94 117 ASP A C 1
ATOM 958 O O . ASP A 1 117 ? 18.594 -17.312 4.645 1 96.94 117 ASP A O 1
ATOM 962 N N . ASP A 1 118 ? 16.609 -16.469 4.281 1 97.19 118 ASP A N 1
ATOM 963 C CA . ASP A 1 118 ? 17.047 -15.641 3.164 1 97.19 118 ASP A CA 1
ATOM 964 C C . ASP A 1 118 ? 16.766 -14.164 3.422 1 97.19 118 ASP A C 1
ATOM 966 O O . ASP A 1 118 ? 15.602 -13.75 3.477 1 97.19 118 ASP A O 1
ATOM 970 N N . GLN A 1 119 ? 17.797 -13.328 3.479 1 96.06 119 GLN A N 1
ATOM 971 C CA . GLN A 1 119 ? 17.672 -11.906 3.766 1 96.06 119 GLN A CA 1
ATOM 972 C C . GLN A 1 119 ? 17.797 -11.07 2.492 1 96.06 119 GLN A C 1
ATOM 974 O O . GLN A 1 119 ? 17.906 -9.844 2.553 1 96.06 119 GLN A O 1
ATOM 979 N N . TYR A 1 120 ? 17.719 -11.719 1.381 1 96.06 120 TYR A N 1
ATOM 980 C CA . TYR A 1 120 ? 18.062 -11.039 0.138 1 96.06 120 TYR A CA 1
ATOM 981 C C . TYR A 1 120 ? 16.828 -10.844 -0.731 1 96.06 120 TYR A C 1
ATOM 983 O O . TYR A 1 120 ? 16.891 -10.984 -1.954 1 96.06 120 TYR A O 1
ATOM 991 N N . PHE A 1 121 ? 15.695 -10.594 -0.088 1 97.69 121 PHE A N 1
ATOM 992 C CA . PHE A 1 121 ? 14.453 -10.273 -0.773 1 97.69 121 PHE A CA 1
ATOM 993 C C . PHE A 1 121 ? 14.656 -9.156 -1.791 1 97.69 121 PHE A C 1
ATOM 995 O O . PHE A 1 121 ? 14.164 -9.234 -2.916 1 97.69 121 PHE A O 1
ATOM 1002 N N . GLY A 1 122 ? 15.477 -8.203 -1.434 1 96.56 122 GLY A N 1
ATOM 1003 C CA . GLY A 1 122 ? 15.727 -7.02 -2.24 1 96.56 122 GLY A CA 1
ATOM 1004 C C . GLY A 1 122 ? 16.609 -7.297 -3.443 1 96.56 122 GLY A C 1
ATOM 1005 O O . GLY A 1 122 ? 16.75 -6.445 -4.324 1 96.56 122 GLY A O 1
ATOM 1006 N N . SER A 1 123 ? 17.203 -8.508 -3.504 1 97.56 123 SER A N 1
ATOM 1007 C CA . SER A 1 123 ? 17.969 -8.898 -4.676 1 97.56 123 SER A CA 1
ATOM 1008 C C . SER A 1 123 ? 17.062 -9.266 -5.844 1 97.56 123 SER A C 1
ATOM 1010 O O . SER A 1 123 ? 17.484 -9.203 -7.004 1 97.56 123 SER A O 1
ATOM 1012 N N . TRP A 1 124 ? 15.812 -9.586 -5.52 1 98.25 124 TRP A N 1
ATOM 1013 C CA . TRP A 1 124 ? 14.898 -10.094 -6.535 1 98.25 124 TRP A CA 1
ATOM 1014 C C . TRP A 1 124 ? 13.883 -9.023 -6.934 1 98.25 124 TRP A C 1
ATOM 1016 O O . TRP A 1 124 ? 13.383 -9.023 -8.062 1 98.25 124 TRP A O 1
ATOM 1026 N N . PHE A 1 125 ? 13.617 -8.133 -5.992 1 98.31 125 PHE A N 1
ATOM 1027 C CA . PHE A 1 125 ? 12.453 -7.277 -6.191 1 98.31 125 PHE A CA 1
ATOM 1028 C C . PHE A 1 125 ? 12.789 -5.824 -5.891 1 98.31 125 PHE A C 1
ATOM 1030 O O . PHE A 1 125 ? 13.516 -5.531 -4.938 1 98.31 125 PHE A O 1
ATOM 1037 N N . TRP A 1 126 ? 12.258 -4.922 -6.707 1 97.75 126 TRP A N 1
ATOM 1038 C CA . TRP A 1 126 ? 12.281 -3.506 -6.363 1 97.75 126 TRP A CA 1
ATOM 1039 C C . TRP A 1 126 ? 11.445 -3.234 -5.117 1 97.75 126 TRP A C 1
ATOM 1041 O O . TRP A 1 126 ? 10.422 -3.887 -4.895 1 97.75 126 TRP A O 1
ATOM 1051 N N . SER A 1 127 ? 11.805 -2.23 -4.34 1 96.06 127 SER A N 1
ATOM 1052 C CA . SER A 1 127 ? 11.086 -1.903 -3.113 1 96.06 127 SER A CA 1
ATOM 1053 C C . SER A 1 127 ? 9.719 -1.316 -3.416 1 96.06 127 SER A C 1
ATOM 1055 O O . SER A 1 127 ? 8.797 -1.411 -2.596 1 96.06 127 SER A O 1
ATOM 1057 N N . ASN A 1 128 ? 9.586 -0.631 -4.523 1 96 128 ASN A N 1
ATOM 1058 C CA . ASN A 1 128 ? 8.289 -0.099 -4.945 1 96 128 ASN A CA 1
ATOM 1059 C C . ASN A 1 128 ? 7.508 -1.115 -5.77 1 96 128 ASN A C 1
ATOM 1061 O O . ASN A 1 128 ? 7.988 -1.581 -6.805 1 96 128 ASN A O 1
ATOM 1065 N N . SER A 1 129 ? 6.387 -1.443 -5.309 1 95.69 129 SER A N 1
ATOM 1066 C CA . SER A 1 129 ? 5.523 -2.391 -6.008 1 95.69 129 SER A CA 1
ATOM 1067 C C . SER A 1 129 ? 4.395 -1.675 -6.742 1 95.69 129 SER A C 1
ATOM 1069 O O . SER A 1 129 ? 4.164 -0.483 -6.523 1 95.69 129 SER A O 1
ATOM 1071 N N . ALA A 1 130 ? 3.832 -2.355 -7.656 1 95.88 130 ALA A N 1
ATOM 1072 C CA . ALA A 1 130 ? 2.611 -1.902 -8.32 1 95.88 130 ALA A CA 1
ATOM 1073 C C . ALA A 1 130 ? 1.38 -2.574 -7.715 1 95.88 130 ALA A C 1
ATOM 1075 O O . ALA A 1 130 ? 1.121 -3.752 -7.973 1 95.88 130 ALA A O 1
ATOM 1076 N N . ASP A 1 131 ? 0.696 -1.82 -6.977 1 97.31 131 ASP A N 1
ATOM 1077 C CA . A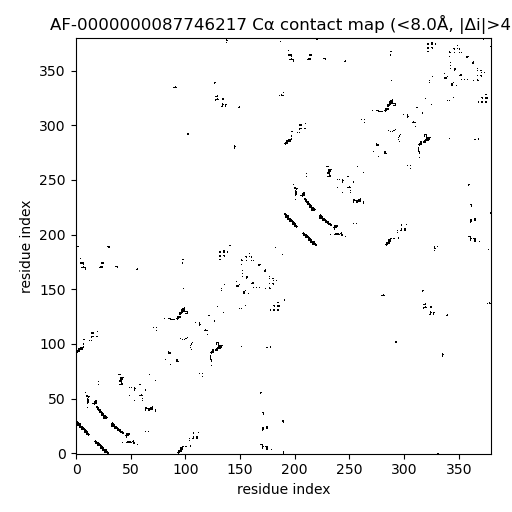SP A 1 131 ? -0.547 -2.273 -6.363 1 97.31 131 ASP A CA 1
ATOM 1078 C C . ASP A 1 131 ? -1.757 -1.867 -7.199 1 97.31 131 ASP A C 1
ATOM 1080 O O . ASP A 1 131 ? -2.113 -0.689 -7.254 1 97.31 131 ASP A O 1
ATOM 1084 N N . VAL A 1 132 ? -2.404 -2.832 -7.742 1 97.44 132 VAL A N 1
ATOM 1085 C CA . VAL A 1 132 ? -3.461 -2.609 -8.719 1 97.44 132 VAL A CA 1
ATOM 1086 C C . VAL A 1 132 ? -4.645 -1.911 -8.055 1 97.44 132 VAL A C 1
ATOM 1088 O O . VAL A 1 132 ? -5.32 -1.089 -8.68 1 97.44 132 VAL A O 1
ATOM 1091 N N . MET A 1 133 ? -4.859 -2.203 -6.754 1 97.75 133 MET A N 1
ATOM 1092 C CA . MET A 1 133 ? -5.906 -1.487 -6.035 1 97.75 133 MET A CA 1
ATOM 1093 C C . MET A 1 133 ? -5.648 0.016 -6.047 1 97.75 133 MET A C 1
ATOM 1095 O O . MET A 1 133 ? -6.559 0.806 -6.297 1 97.75 133 MET A O 1
ATOM 1099 N N . VAL A 1 134 ? -4.441 0.372 -5.801 1 96.31 134 VAL A N 1
ATOM 1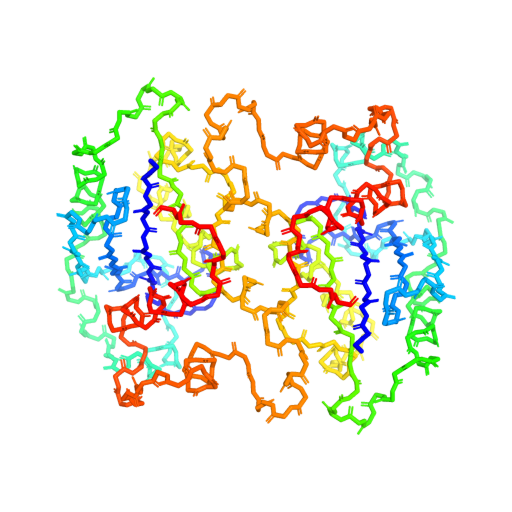100 C CA . VAL A 1 134 ? -4.062 1.781 -5.758 1 96.31 134 VAL A CA 1
ATOM 1101 C C . VAL A 1 134 ? -4.152 2.385 -7.156 1 96.31 134 VAL A C 1
ATOM 1103 O O . VAL A 1 134 ? -4.664 3.494 -7.328 1 96.31 134 VAL A O 1
ATOM 1106 N N . LEU A 1 135 ? -3.699 1.678 -8.141 1 95.69 135 LEU A N 1
ATOM 1107 C CA . LEU A 1 135 ? -3.75 2.168 -9.508 1 95.69 135 LEU A CA 1
ATOM 1108 C C . LEU A 1 135 ? -5.191 2.363 -9.961 1 95.69 135 LEU A C 1
ATOM 1110 O O . LEU A 1 135 ? -5.488 3.285 -10.727 1 95.69 135 LEU A O 1
ATOM 1114 N N . ALA A 1 136 ? -6.082 1.538 -9.484 1 96.25 136 ALA A N 1
ATOM 1115 C CA . ALA A 1 136 ? -7.492 1.605 -9.867 1 96.25 136 ALA A CA 1
ATOM 1116 C C . ALA A 1 136 ? -8.203 2.746 -9.141 1 96.25 136 ALA A C 1
ATOM 1118 O O . ALA A 1 136 ? -9.273 3.184 -9.555 1 96.25 136 ALA A O 1
ATOM 1119 N N . THR A 1 137 ? -7.656 3.234 -8.078 1 95.75 137 THR A N 1
ATOM 1120 C CA . THR A 1 137 ? -8.297 4.203 -7.191 1 95.75 137 THR A CA 1
ATOM 1121 C C . THR A 1 137 ? -8.586 5.504 -7.938 1 95.75 137 THR A C 1
ATOM 1123 O O . THR A 1 137 ? -9.75 5.898 -8.078 1 95.75 137 THR A O 1
ATOM 1126 N N . PRO A 1 138 ? -7.516 6.184 -8.492 1 93.56 138 PRO A N 1
ATOM 1127 C CA . PRO A 1 138 ? -7.859 7.402 -9.227 1 93.56 138 PRO A CA 1
ATOM 1128 C C . PRO A 1 138 ? -8.695 7.125 -10.477 1 93.56 138 PRO A C 1
ATOM 1130 O O . PRO A 1 138 ? -9.523 7.957 -10.867 1 93.56 138 PRO A O 1
ATOM 1133 N N . TYR A 1 139 ? -8.5 5.961 -11.094 1 93.25 139 TYR A N 1
ATOM 1134 C CA . TYR A 1 139 ? -9.219 5.582 -12.305 1 93.25 139 TYR A CA 1
ATOM 1135 C C . TYR A 1 139 ? -10.719 5.508 -12.055 1 93.25 139 TYR A C 1
ATOM 1137 O O . TYR A 1 139 ? -11.516 5.902 -12.906 1 93.25 139 TYR A O 1
ATOM 1145 N N . LEU A 1 140 ? -11.117 5.062 -10.906 1 95.44 140 LEU A N 1
ATOM 1146 C CA . LEU A 1 140 ? -12.523 4.824 -10.609 1 95.44 140 LEU A CA 1
ATOM 1147 C C . LEU A 1 140 ? -13.039 5.816 -9.57 1 95.44 140 LEU A C 1
ATOM 1149 O O . LEU A 1 140 ? -14.094 5.605 -8.977 1 95.44 140 LEU A O 1
ATOM 1153 N N . ALA A 1 141 ? -12.328 6.867 -9.328 1 94.31 141 ALA A N 1
ATOM 1154 C CA . ALA A 1 141 ? -12.625 7.805 -8.25 1 94.31 141 ALA A CA 1
ATOM 1155 C C . ALA A 1 141 ? -14.023 8.391 -8.406 1 94.31 141 ALA A C 1
ATOM 1157 O O . ALA A 1 141 ? -14.766 8.508 -7.43 1 94.31 141 ALA A O 1
ATOM 1158 N N . GLU A 1 142 ? -14.422 8.68 -9.602 1 92.69 142 GLU A N 1
ATOM 1159 C CA . GLU A 1 142 ? -15.695 9.336 -9.859 1 92.69 142 GLU A CA 1
ATOM 1160 C C . GLU A 1 142 ? -16.875 8.406 -9.562 1 92.69 142 GLU A C 1
ATOM 1162 O O . GLU A 1 142 ? -17.953 8.859 -9.203 1 92.69 142 GLU A O 1
ATOM 1167 N N . LYS A 1 143 ? -16.625 7.148 -9.656 1 94.94 143 LYS A N 1
ATOM 1168 C CA . LYS A 1 143 ? -17.703 6.184 -9.469 1 94.94 143 LYS A CA 1
ATOM 1169 C C . LYS A 1 143 ? -17.594 5.488 -8.117 1 94.94 143 LYS A C 1
ATOM 1171 O O . LYS A 1 143 ? -18.391 4.605 -7.793 1 94.94 143 LYS A O 1
ATOM 1176 N N . ARG A 1 144 ? -16.656 5.887 -7.332 1 96.56 144 ARG A N 1
ATOM 1177 C CA . ARG A 1 144 ? -16.344 5.156 -6.109 1 96.56 144 ARG A CA 1
ATOM 1178 C C . ARG A 1 144 ? -17.562 5.105 -5.184 1 96.56 144 ARG A C 1
ATOM 1180 O O . ARG A 1 144 ? -17.828 4.074 -4.566 1 96.56 144 ARG A O 1
ATOM 1187 N N . SER A 1 145 ? -18.297 6.156 -5.078 1 95.38 145 SER A N 1
ATOM 1188 C CA . SER A 1 145 ? -19.406 6.266 -4.137 1 95.38 145 SER A CA 1
ATOM 1189 C C . SER A 1 145 ? -20.547 5.32 -4.512 1 95.38 145 SER A C 1
ATOM 1191 O O . SER A 1 145 ? -21.406 5.031 -3.686 1 95.38 145 SER A O 1
ATOM 1193 N N . GLU A 1 146 ? -20.516 4.789 -5.688 1 96.69 146 GLU A N 1
ATOM 1194 C CA . GLU A 1 146 ? -21.547 3.867 -6.16 1 96.69 146 GLU A CA 1
ATOM 1195 C C . GLU A 1 146 ? -21.125 2.414 -5.957 1 96.69 146 GLU A C 1
ATOM 1197 O O . GLU A 1 146 ? -21.922 1.495 -6.16 1 96.69 146 GLU A O 1
ATOM 1202 N N . MET A 1 147 ? -19.922 2.238 -5.574 1 97.44 147 MET A N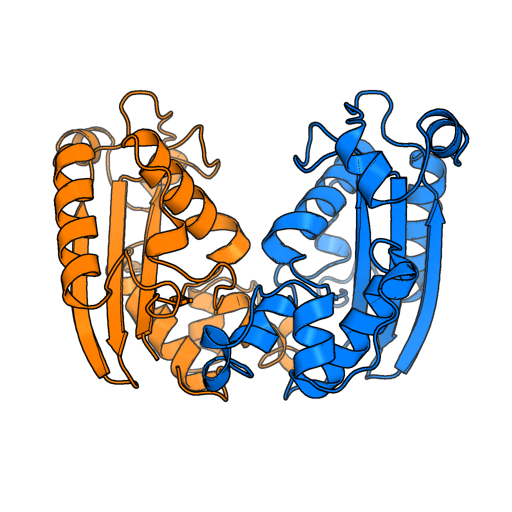 1
ATOM 1203 C CA . MET A 1 147 ? -19.375 0.894 -5.41 1 97.44 147 MET A CA 1
ATOM 1204 C C . MET A 1 147 ? -19.5 0.428 -3.963 1 97.44 147 MET A C 1
ATOM 1206 O O . MET A 1 147 ? -19.172 1.173 -3.035 1 97.44 147 MET A O 1
ATOM 1210 N N . LYS A 1 148 ? -19.891 -0.812 -3.756 1 96 148 LYS A N 1
ATOM 1211 C CA . LYS A 1 148 ? -20.125 -1.34 -2.414 1 96 148 LYS A CA 1
ATOM 1212 C C . LYS A 1 148 ? -18.812 -1.486 -1.653 1 96 148 LYS A C 1
ATOM 1214 O O . LYS A 1 148 ? -18.781 -1.369 -0.427 1 96 148 LYS A O 1
ATOM 1219 N N . ASP A 1 149 ? -17.766 -1.837 -2.293 1 97.12 149 ASP A N 1
ATOM 1220 C CA . ASP A 1 149 ? -16.422 -1.978 -1.77 1 97.12 149 ASP A CA 1
ATOM 1221 C C . ASP A 1 149 ? -15.383 -1.855 -2.887 1 97.12 149 ASP A C 1
ATOM 1223 O O . ASP A 1 149 ? -15.719 -1.51 -4.02 1 97.12 149 ASP A O 1
ATOM 1227 N N . PHE A 1 150 ? -14.211 -1.975 -2.592 1 98.19 150 PHE A N 1
ATOM 1228 C CA . PHE A 1 150 ? -13.156 -1.874 -3.596 1 98.19 150 PHE A CA 1
ATOM 1229 C C . PHE A 1 150 ? -12.336 -3.156 -3.648 1 98.19 150 PHE A C 1
ATOM 1231 O O . PHE A 1 150 ? -11.125 -3.113 -3.879 1 98.19 150 PHE A O 1
ATOM 1238 N N . LYS A 1 151 ? -12.953 -4.293 -3.324 1 97.62 151 LYS A N 1
ATOM 1239 C CA . LYS A 1 151 ? -12.32 -5.598 -3.471 1 97.62 151 LYS A CA 1
ATOM 1240 C C . LYS A 1 151 ? -12.078 -5.93 -4.941 1 97.62 151 LYS A C 1
ATOM 1242 O O . LYS A 1 151 ? -12.727 -5.367 -5.824 1 97.62 151 LYS A O 1
ATOM 1247 N N . GLN A 1 152 ? -11.258 -6.809 -5.152 1 98.06 152 GLN A N 1
ATOM 1248 C CA . GLN A 1 152 ? -10.82 -7.133 -6.508 1 98.06 152 GLN A CA 1
ATOM 1249 C C . GLN A 1 152 ? -12.008 -7.5 -7.395 1 98.06 152 GLN A C 1
ATOM 1251 O O . GLN A 1 152 ? -12.125 -6.996 -8.516 1 98.06 152 GLN A O 1
ATOM 1256 N N . GLY A 1 153 ? -12.852 -8.367 -6.871 1 97.88 153 GLY A N 1
ATOM 1257 C CA . GLY A 1 153 ? -14.016 -8.766 -7.648 1 97.88 153 GLY A CA 1
ATOM 1258 C C . GLY A 1 153 ? -14.914 -7.598 -8.008 1 97.88 153 GLY A C 1
ATOM 1259 O O . GLY A 1 153 ? -15.375 -7.488 -9.148 1 97.88 153 GLY A O 1
ATOM 1260 N N . THR A 1 154 ? -15.219 -6.691 -7.074 1 98.19 154 THR A N 1
ATOM 1261 C CA . THR A 1 154 ? -16.062 -5.523 -7.285 1 98.19 154 THR A CA 1
ATOM 1262 C C . THR A 1 154 ? -15.453 -4.59 -8.328 1 98.19 154 THR A C 1
ATOM 1264 O O . THR A 1 154 ? -16.141 -4.121 -9.234 1 98.19 154 THR A O 1
ATOM 1267 N N . VAL A 1 155 ? -14.141 -4.379 -8.219 1 98.44 155 VAL A N 1
ATOM 1268 C CA . VAL A 1 155 ? -13.438 -3.492 -9.148 1 98.44 155 VAL A CA 1
ATOM 1269 C C . VAL A 1 155 ? -13.453 -4.09 -10.547 1 98.44 155 VAL A C 1
ATOM 1271 O O . VAL A 1 155 ? -13.703 -3.385 -11.531 1 98.44 155 VAL A O 1
ATOM 1274 N N . ALA A 1 156 ? -13.1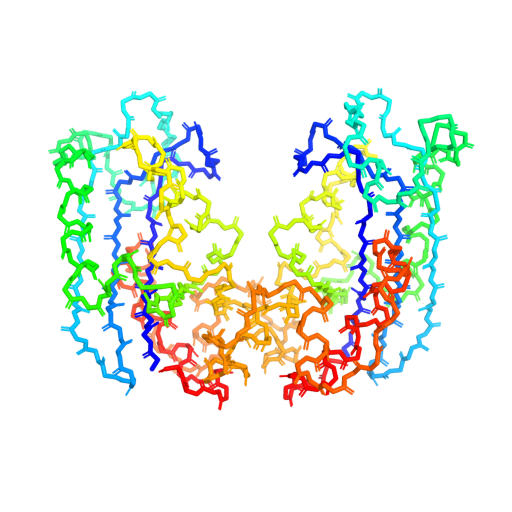95 -5.391 -10.625 1 98.56 156 ALA A N 1
ATOM 1275 C CA . ALA A 1 156 ? -13.219 -6.074 -11.914 1 98.56 156 ALA A CA 1
ATOM 1276 C C . ALA A 1 156 ? -14.57 -5.902 -12.602 1 98.56 156 ALA A C 1
ATOM 1278 O O . ALA A 1 156 ? -14.641 -5.508 -13.766 1 98.56 156 ALA A O 1
ATOM 1279 N N . LYS A 1 157 ? -15.617 -6.098 -11.906 1 98.19 157 LYS A N 1
ATOM 1280 C CA . LYS A 1 157 ? -16.969 -5.969 -12.453 1 98.19 157 LYS A CA 1
ATOM 1281 C C . LYS A 1 157 ? -17.25 -4.527 -12.875 1 98.19 157 LYS A C 1
ATOM 1283 O O . LYS A 1 157 ? -17.844 -4.293 -13.922 1 98.19 157 LYS A O 1
ATOM 1288 N N . ALA A 1 158 ? -16.844 -3.57 -12.078 1 97.81 158 ALA A N 1
ATOM 1289 C CA . ALA A 1 158 ? -17.031 -2.156 -12.391 1 97.81 158 ALA A CA 1
ATOM 1290 C C . ALA A 1 158 ? -16.328 -1.792 -13.703 1 97.81 158 ALA A C 1
ATOM 1292 O O . ALA A 1 158 ? -16.75 -0.857 -14.391 1 97.81 158 ALA A O 1
ATOM 1293 N N . LEU A 1 159 ? -15.281 -2.562 -14.07 1 97.81 159 LEU A N 1
ATOM 1294 C CA . LEU A 1 159 ? -14.5 -2.285 -15.266 1 97.81 159 LEU A CA 1
ATOM 1295 C C . LEU A 1 159 ? -15 -3.121 -16.438 1 97.81 159 LEU A C 1
ATOM 1297 O O . LEU A 1 159 ? -14.406 -3.096 -17.531 1 97.81 159 LEU A O 1
ATOM 1301 N N . GLY A 1 160 ? -15.977 -3.9 -16.203 1 97.75 160 GLY A N 1
ATOM 1302 C CA . GLY A 1 160 ? -16.578 -4.68 -17.266 1 97.75 160 GLY A CA 1
ATOM 1303 C C . GLY A 1 160 ? -15.93 -6.039 -17.453 1 97.75 160 GLY A C 1
ATOM 1304 O O . GLY A 1 160 ? -16.141 -6.703 -18.469 1 97.75 160 GLY A O 1
ATOM 1305 N N . ILE A 1 161 ? -15.148 -6.438 -16.531 1 98 161 ILE A N 1
ATOM 1306 C CA . ILE A 1 161 ? -14.508 -7.75 -16.578 1 98 161 ILE A CA 1
ATOM 1307 C C . ILE A 1 161 ? -15.469 -8.805 -16.047 1 98 161 ILE A C 1
ATOM 1309 O O . ILE A 1 161 ? -16.094 -8.617 -15 1 98 161 ILE A O 1
ATOM 1313 N N . GLN A 1 162 ? -15.609 -9.93 -16.734 1 97.19 162 GLN A N 1
ATOM 1314 C CA . GLN A 1 162 ? -16.422 -11.047 -16.266 1 97.19 162 GLN A CA 1
ATOM 1315 C C . GLN A 1 162 ? -15.75 -11.758 -15.094 1 97.19 162 GLN A C 1
ATOM 1317 O O . GLN A 1 162 ? -14.578 -12.141 -15.188 1 97.19 162 GLN A O 1
ATOM 1322 N N . VAL A 1 163 ? -16.5 -11.898 -14.031 1 97.19 163 VAL A N 1
ATOM 1323 C CA . VAL A 1 163 ? -15.953 -12.508 -12.82 1 97.19 163 VAL A CA 1
ATOM 1324 C C . VAL A 1 163 ? -16.828 -13.688 -12.398 1 97.19 163 VAL A C 1
ATOM 1326 O O . VAL A 1 163 ? -18.047 -13.562 -12.32 1 97.19 163 VAL A O 1
ATOM 1329 N N . ASP A 1 164 ? -16.203 -14.812 -12.25 1 96.88 164 ASP A N 1
ATOM 1330 C CA . ASP A 1 164 ? -16.844 -15.953 -11.602 1 96.88 164 ASP A CA 1
ATOM 1331 C C . ASP A 1 164 ? -16.656 -15.906 -10.086 1 96.88 164 ASP A C 1
ATOM 1333 O O . ASP A 1 164 ? -15.586 -16.281 -9.578 1 96.88 164 ASP A O 1
ATOM 1337 N N . ASP A 1 165 ? -17.625 -15.57 -9.352 1 93.19 165 ASP A N 1
ATOM 1338 C CA . ASP A 1 165 ? -17.531 -15.336 -7.914 1 93.19 165 ASP A CA 1
ATOM 1339 C C . ASP A 1 165 ? -17.125 -16.609 -7.176 1 93.19 165 ASP A C 1
ATOM 1341 O O . ASP A 1 165 ? -16.531 -16.547 -6.098 1 93.19 165 ASP A O 1
ATOM 1345 N N . THR A 1 166 ? -17.453 -17.719 -7.762 1 93.06 166 THR A N 1
ATOM 1346 C CA . THR A 1 166 ? -17.172 -19 -7.105 1 93.06 166 THR A CA 1
ATOM 1347 C C . THR A 1 166 ? -15.68 -19.312 -7.152 1 93.06 166 THR A C 1
ATOM 1349 O O . THR A 1 166 ? -15.203 -20.188 -6.43 1 93.06 166 THR A O 1
ATOM 1352 N N . LYS A 1 167 ? -14.945 -18.578 -7.98 1 94.06 167 LYS A N 1
ATOM 1353 C CA . LYS A 1 167 ? -13.523 -18.859 -8.141 1 94.06 167 LYS A CA 1
ATOM 1354 C C . LYS A 1 167 ? -12.672 -17.828 -7.406 1 94.06 167 LYS A C 1
ATOM 1356 O O . LYS A 1 167 ? -11.445 -17.969 -7.332 1 94.06 167 LYS A O 1
ATOM 1361 N N . LEU A 1 168 ? -13.367 -16.875 -6.91 1 90.62 168 LEU A N 1
ATOM 1362 C CA . LEU A 1 168 ? -12.633 -15.891 -6.121 1 90.62 168 LEU A CA 1
ATOM 1363 C C . LEU A 1 168 ? -11.992 -16.547 -4.895 1 90.62 168 LEU A C 1
ATOM 1365 O O . LEU A 1 168 ? -12.547 -17.5 -4.34 1 90.62 168 LEU A O 1
ATOM 1369 N N . HIS A 1 169 ? -10.836 -16.047 -4.535 1 90.56 169 HIS A N 1
ATOM 1370 C CA . HIS A 1 169 ? -10.023 -16.516 -3.41 1 90.56 169 HIS A CA 1
ATOM 1371 C C . HIS A 1 169 ? -9.266 -17.781 -3.764 1 90.56 169 HIS A C 1
ATOM 1373 O O . HIS A 1 169 ? -8.75 -18.469 -2.877 1 90.56 169 HIS A O 1
ATOM 1379 N N . ASP A 1 170 ? -9.281 -18.125 -4.969 1 93 170 ASP A N 1
ATOM 1380 C CA . ASP A 1 170 ? -8.219 -18.906 -5.586 1 93 170 ASP A CA 1
ATOM 1381 C C . ASP A 1 170 ? -7.121 -18 -6.141 1 93 170 ASP A C 1
ATOM 1383 O O . ASP A 1 170 ? -7.383 -17.172 -7.004 1 93 170 ASP A O 1
ATOM 1387 N N . ALA A 1 171 ? -5.949 -18.219 -5.672 1 94.44 171 ALA A N 1
ATOM 1388 C CA . ALA A 1 171 ? -4.879 -17.266 -5.957 1 94.44 171 ALA A CA 1
ATOM 1389 C C . ALA A 1 171 ? -4.609 -17.172 -7.457 1 94.44 171 ALA A C 1
ATOM 1391 O O . ALA A 1 171 ? -4.336 -16.094 -7.988 1 94.44 171 ALA A O 1
ATOM 1392 N N . LEU A 1 172 ? -4.637 -18.297 -8.148 1 95.19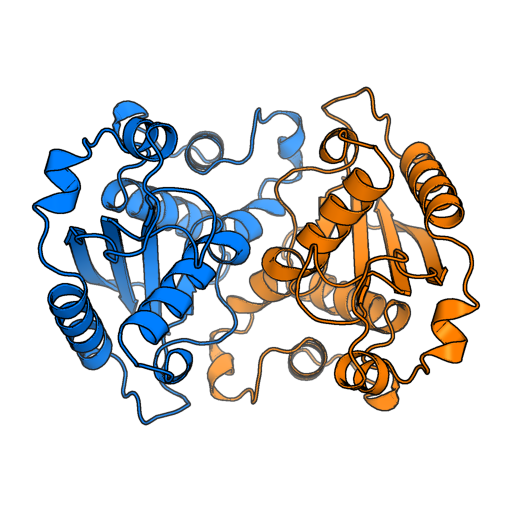 172 LEU A N 1
ATOM 1393 C CA . LEU A 1 172 ? -4.375 -18.297 -9.586 1 95.19 172 LEU A CA 1
ATOM 1394 C C . LEU A 1 172 ? -5.445 -17.516 -10.336 1 95.19 172 LEU A C 1
ATOM 1396 O O . LEU A 1 172 ? -5.129 -16.688 -11.188 1 95.19 172 LEU A O 1
ATOM 1400 N N . TYR A 1 173 ? -6.688 -17.766 -10.016 1 96.38 173 TYR A N 1
ATOM 1401 C CA . TYR A 1 173 ? -7.785 -17.031 -10.633 1 96.38 173 TYR A CA 1
ATOM 1402 C C . TYR A 1 173 ? -7.695 -15.547 -10.312 1 96.38 173 TYR A C 1
ATOM 1404 O O . TYR A 1 173 ? -7.891 -14.703 -11.188 1 96.38 173 TYR A O 1
ATOM 1412 N N . ASP A 1 174 ? -7.406 -15.25 -9.055 1 97.69 174 ASP A N 1
ATOM 1413 C CA . ASP A 1 174 ? -7.332 -13.859 -8.609 1 97.69 174 ASP A CA 1
ATOM 1414 C C . ASP A 1 174 ? -6.238 -13.102 -9.367 1 97.69 174 ASP A C 1
ATOM 1416 O O . ASP A 1 174 ? -6.391 -11.914 -9.656 1 97.69 174 ASP A O 1
ATOM 1420 N N . ILE A 1 175 ? -5.18 -13.766 -9.703 1 97.5 175 ILE A N 1
ATOM 1421 C CA . ILE A 1 175 ? -4.09 -13.094 -10.398 1 97.5 175 ILE A CA 1
ATOM 1422 C C . ILE A 1 175 ? -4.504 -12.789 -11.836 1 97.5 175 ILE A C 1
ATOM 1424 O O . ILE A 1 175 ? -4.102 -11.766 -12.398 1 97.5 175 ILE A O 1
ATOM 1428 N N . GLU A 1 176 ? -5.227 -13.672 -12.453 1 97 176 GLU A N 1
ATOM 1429 C CA . GLU A 1 176 ? -5.738 -13.414 -13.789 1 97 176 GLU A CA 1
ATOM 1430 C C . GLU A 1 176 ? -6.641 -12.18 -13.812 1 97 176 GLU A C 1
ATOM 1432 O O . GLU A 1 176 ? -6.535 -11.344 -14.711 1 97 176 GLU A O 1
ATOM 1437 N N . ILE A 1 177 ? -7.5 -12.141 -12.82 1 97.88 177 ILE A N 1
ATOM 1438 C CA . ILE A 1 177 ? -8.375 -10.977 -12.688 1 97.88 177 ILE A CA 1
ATOM 1439 C C . ILE A 1 177 ? -7.539 -9.727 -12.438 1 97.88 177 ILE A C 1
ATOM 1441 O O . ILE A 1 177 ? -7.781 -8.68 -13.047 1 97.88 177 ILE A O 1
ATOM 1445 N N . CYS A 1 178 ? -6.555 -9.867 -11.578 1 98.06 178 CYS A N 1
ATOM 1446 C CA . CYS A 1 178 ? -5.672 -8.75 -11.25 1 98.06 178 CYS A CA 1
ATOM 1447 C C . CYS A 1 178 ? -4.973 -8.227 -12.5 1 98.06 178 CYS A C 1
ATOM 1449 O O . CYS A 1 178 ? -4.93 -7.016 -12.727 1 98.06 178 CYS A O 1
ATOM 1451 N N . LYS A 1 179 ? -4.43 -9.133 -13.297 1 96.56 179 LYS A N 1
ATOM 1452 C CA . LYS A 1 179 ? -3.752 -8.75 -14.531 1 96.56 179 LYS A CA 1
ATOM 1453 C C . LYS A 1 179 ? -4.703 -8.031 -15.477 1 96.56 179 LYS A C 1
ATOM 1455 O O . LYS A 1 179 ? -4.336 -7.031 -16.094 1 96.56 179 LYS A O 1
ATOM 1460 N N . ALA A 1 180 ? -5.945 -8.492 -15.594 1 96.94 180 ALA A N 1
ATOM 1461 C CA . ALA A 1 180 ? -6.945 -7.863 -16.453 1 96.94 180 ALA A CA 1
ATOM 1462 C C . ALA A 1 180 ? -7.242 -6.438 -16 1 96.94 180 ALA A C 1
ATOM 1464 O O . ALA A 1 180 ? -7.348 -5.527 -16.828 1 96.94 180 ALA A O 1
ATOM 1465 N N . ILE A 1 181 ? -7.387 -6.27 -14.711 1 97.94 181 ILE A N 1
ATOM 1466 C CA . ILE A 1 181 ? -7.621 -4.934 -14.172 1 97.94 181 ILE A CA 1
ATOM 1467 C C . ILE A 1 181 ? -6.422 -4.035 -14.477 1 97.94 181 ILE A C 1
ATOM 1469 O O . ILE A 1 181 ? -6.59 -2.91 -14.953 1 97.94 181 ILE A O 1
ATOM 1473 N N . PHE A 1 182 ? -5.207 -4.594 -14.211 1 96.94 182 PHE A N 1
ATOM 1474 C CA . PHE A 1 182 ? -3.98 -3.84 -14.445 1 96.94 182 PHE A CA 1
ATOM 1475 C C . PHE A 1 182 ? -3.93 -3.326 -15.883 1 96.94 182 PHE A C 1
ATOM 1477 O O . PHE A 1 182 ? -3.594 -2.164 -16.109 1 96.94 182 PHE A O 1
ATOM 1484 N N . ASP A 1 183 ? -4.293 -4.121 -16.812 1 95.06 183 ASP A N 1
ATOM 1485 C CA . ASP A 1 183 ? -4.215 -3.801 -18.234 1 95.06 183 ASP A CA 1
ATOM 1486 C C . ASP A 1 183 ? -5.156 -2.654 -18.594 1 95.06 183 ASP A C 1
ATOM 1488 O O . ASP A 1 183 ? -4.938 -1.951 -19.594 1 95.06 183 ASP A O 1
ATOM 1492 N N . ILE A 1 184 ? -6.152 -2.424 -17.781 1 95.12 184 ILE A N 1
ATOM 1493 C CA . ILE A 1 184 ? -7.125 -1.37 -18.047 1 95.12 184 ILE A CA 1
ATOM 1494 C C . ILE A 1 184 ? -6.695 -0.084 -17.359 1 95.12 184 ILE A C 1
ATOM 1496 O O . ILE A 1 184 ? -6.695 0.99 -17.953 1 95.12 184 ILE A O 1
ATOM 1500 N N . VAL A 1 185 ? -6.234 -0.197 -16.125 1 93.81 185 VAL A N 1
ATOM 1501 C CA . VAL A 1 185 ? -6.141 1 -15.289 1 93.81 185 VAL A CA 1
ATOM 1502 C C . VAL A 1 185 ? -4.723 1.563 -15.352 1 93.81 185 VAL A C 1
ATOM 1504 O O . VAL A 1 185 ? -4.484 2.703 -14.945 1 93.81 185 VAL A O 1
ATOM 1507 N N . SER A 1 186 ? -3.773 0.75 -15.719 1 87.31 186 SER A N 1
ATOM 1508 C CA . SER A 1 186 ? -2.41 1.262 -15.797 1 87.31 186 SER A CA 1
ATOM 1509 C C . SER A 1 186 ? -2.143 1.929 -17.141 1 87.31 186 SER A C 1
ATOM 1511 O O . SER A 1 186 ? -2.182 1.273 -18.188 1 87.31 186 SER A O 1
ATOM 1513 N N . PRO A 1 187 ? -1.968 3.215 -17.078 1 77.81 187 PRO A N 1
ATOM 1514 C CA . PRO A 1 187 ? -1.663 3.893 -18.344 1 77.81 187 PRO A CA 1
ATOM 1515 C C . PRO A 1 187 ? -0.254 3.594 -18.844 1 77.81 187 PRO A C 1
ATOM 1517 O O . PRO A 1 187 ? 0.087 3.945 -19.984 1 77.81 187 PRO A O 1
ATOM 1520 N N . TYR A 1 188 ? 0.435 2.896 -17.953 1 74.75 188 TYR A N 1
ATOM 1521 C CA . TYR A 1 188 ? 1.818 2.609 -18.328 1 74.75 188 TYR A CA 1
ATOM 1522 C C . TYR A 1 188 ? 2.057 1.106 -18.422 1 74.75 188 TYR A C 1
ATOM 1524 O O . TYR A 1 188 ? 1.392 0.323 -17.734 1 74.75 188 TYR A O 1
ATOM 1532 N N . LYS A 1 189 ? 2.541 0.734 -19.469 1 65.25 189 LYS A N 1
ATOM 1533 C CA . LYS A 1 189 ? 2.781 -0.695 -19.656 1 65.25 189 LYS A CA 1
ATOM 1534 C C . LYS A 1 189 ? 4.039 -1.138 -18.906 1 65.25 189 LYS A C 1
ATOM 1536 O O . LYS A 1 189 ? 5.051 -0.431 -18.922 1 65.25 189 LYS A O 1
ATOM 1541 N N . LEU A 1 190 ? 3.824 -2.016 -17.938 1 68.25 190 LEU A N 1
ATOM 1542 C CA . LEU A 1 190 ? 4.969 -2.713 -17.359 1 68.25 190 LEU A CA 1
ATOM 1543 C C . LEU A 1 190 ? 5.391 -3.887 -18.234 1 68.25 190 LEU A C 1
ATOM 1545 O O . LEU A 1 190 ? 4.543 -4.535 -18.859 1 68.25 190 LEU A O 1
ATOM 1549 N N . MET B 1 1 ? -14.789 15.125 -5.73 1 88 1 MET B N 1
ATOM 1550 C CA . MET B 1 1 ? -13.891 14.172 -5.086 1 88 1 MET B CA 1
ATOM 1551 C C . MET B 1 1 ? -13.125 14.836 -3.945 1 88 1 MET B C 1
ATOM 1553 O O . MET B 1 1 ? -12.625 15.953 -4.09 1 88 1 MET B O 1
ATOM 1557 N N . LYS B 1 2 ? -13.086 14.242 -2.816 1 96.44 2 LYS B N 1
ATOM 1558 C CA . LYS B 1 2 ? -12.445 14.781 -1.624 1 96.44 2 LYS B CA 1
ATOM 1559 C C . LYS B 1 2 ? -11.227 13.938 -1.23 1 96.44 2 LYS B C 1
ATOM 1561 O O . LYS B 1 2 ? -11.328 12.719 -1.114 1 96.44 2 LYS B O 1
ATOM 1566 N N . ALA B 1 3 ? -10.094 14.633 -1.054 1 97.5 3 ALA B N 1
ATOM 1567 C CA . ALA B 1 3 ? -8.852 13.938 -0.733 1 97.5 3 ALA B CA 1
ATOM 1568 C C . ALA B 1 3 ? -8.18 14.547 0.493 1 97.5 3 ALA B C 1
ATOM 1570 O O . ALA B 1 3 ? -8.164 15.766 0.657 1 97.5 3 ALA B O 1
ATOM 1571 N N . LEU B 1 4 ? -7.738 13.703 1.328 1 98.44 4 LEU B N 1
ATOM 1572 C CA . LEU B 1 4 ? -6.863 14.094 2.426 1 98.44 4 LEU B CA 1
ATOM 1573 C C . LEU B 1 4 ? -5.43 13.648 2.166 1 98.44 4 LEU B C 1
ATOM 1575 O O . LEU B 1 4 ? -5.109 12.461 2.318 1 98.44 4 LEU B O 1
ATOM 1579 N N . PHE B 1 5 ? -4.59 14.586 1.708 1 98.25 5 PHE B N 1
ATOM 1580 C CA . PHE B 1 5 ? -3.154 14.336 1.673 1 98.25 5 PHE B CA 1
ATOM 1581 C C . PHE B 1 5 ? -2.557 14.406 3.072 1 98.25 5 PHE B C 1
ATOM 1583 O O . PHE B 1 5 ? -2.736 15.406 3.777 1 98.25 5 PHE B O 1
ATOM 1590 N N . PHE B 1 6 ? -1.842 13.32 3.488 1 98.62 6 PHE B N 1
ATOM 1591 C CA . PHE B 1 6 ? -1.337 13.406 4.852 1 98.62 6 PHE B CA 1
ATOM 1592 C C . PHE B 1 6 ? -0.042 12.617 5.004 1 98.62 6 PHE B C 1
ATOM 1594 O O . PHE B 1 6 ? 0.28 11.773 4.164 1 98.62 6 PHE B O 1
ATOM 1601 N N . ASP B 1 7 ? 0.69 12.891 5.957 1 98.56 7 ASP B N 1
ATOM 1602 C CA . ASP B 1 7 ? 1.949 12.273 6.355 1 98.56 7 ASP B CA 1
ATOM 1603 C C . ASP B 1 7 ? 2.105 12.266 7.871 1 98.56 7 ASP B C 1
ATOM 1605 O O . ASP B 1 7 ? 1.638 13.18 8.555 1 98.56 7 ASP B O 1
ATOM 1609 N N . LEU B 1 8 ? 2.701 11.242 8.398 1 98.5 8 LEU B N 1
ATOM 1610 C CA . LEU B 1 8 ? 2.922 11.109 9.836 1 98.5 8 LEU B CA 1
ATOM 1611 C C . LEU B 1 8 ? 4.406 10.977 10.148 1 98.5 8 LEU B C 1
ATOM 1613 O O . LEU B 1 8 ? 5.148 10.344 9.391 1 98.5 8 LEU B O 1
ATOM 1617 N N . GLU B 1 9 ? 4.836 11.555 11.117 1 98.44 9 GLU B N 1
ATOM 1618 C CA . GLU B 1 9 ? 6.078 11.188 11.789 1 98.44 9 GLU B CA 1
ATOM 1619 C C . GLU B 1 9 ? 5.797 10.383 13.055 1 98.44 9 GLU B C 1
ATOM 1621 O O . GLU B 1 9 ? 4.863 10.688 13.797 1 98.44 9 GLU B O 1
ATOM 1626 N N . THR B 1 10 ? 6.57 9.336 13.281 1 98.5 10 THR B N 1
ATOM 1627 C CA . THR B 1 10 ? 6.242 8.367 14.32 1 98.5 10 THR B CA 1
ATOM 1628 C C . THR B 1 10 ? 7.469 8.039 15.172 1 98.5 10 THR B C 1
ATOM 1630 O O . THR B 1 10 ? 8.594 8.414 14.812 1 98.5 10 THR B O 1
ATOM 1633 N N . THR B 1 11 ? 7.301 7.398 16.281 1 98.62 11 THR B N 1
ATOM 1634 C CA . THR B 1 11 ? 8.367 7.094 17.234 1 98.62 11 THR B CA 1
ATOM 1635 C C . THR B 1 11 ? 9.031 5.762 16.891 1 98.62 11 THR B C 1
ATOM 1637 O O . THR B 1 11 ? 9.82 5.234 17.672 1 98.62 11 THR B O 1
ATOM 1640 N N . GLY B 1 12 ? 8.711 5.191 15.836 1 97.56 12 GLY B N 1
ATOM 1641 C CA . GLY B 1 12 ? 9.18 3.936 15.273 1 97.56 12 GLY B CA 1
ATOM 1642 C C . GLY B 1 12 ? 8.375 3.494 14.062 1 97.56 12 GLY B C 1
ATOM 1643 O O . GLY B 1 12 ? 7.586 4.27 13.516 1 97.56 12 GLY B O 1
ATOM 1644 N N . THR B 1 13 ? 8.555 2.266 13.633 1 95 13 THR B N 1
ATOM 1645 C CA . THR B 1 13 ? 7.984 1.886 12.344 1 95 13 THR B CA 1
ATOM 1646 C C . THR B 1 13 ? 6.859 0.872 12.531 1 95 13 THR B C 1
ATOM 1648 O O . THR B 1 13 ? 6.234 0.444 11.555 1 95 13 THR B O 1
ATOM 1651 N N . TYR B 1 14 ? 6.535 0.5 13.703 1 92.56 14 TYR B N 1
ATOM 1652 C CA . TYR B 1 14 ? 5.52 -0.523 13.922 1 92.56 14 TYR B CA 1
ATOM 1653 C C . TYR B 1 14 ? 4.238 0.092 14.484 1 92.56 14 TYR B C 1
ATOM 1655 O O . TYR B 1 14 ? 4.188 0.473 15.656 1 92.56 14 TYR B O 1
ATOM 1663 N N . PRO B 1 15 ? 3.195 -0.03 13.617 1 91.44 15 PRO B N 1
ATOM 1664 C CA . PRO B 1 15 ? 1.907 0.43 14.148 1 91.44 15 PRO B CA 1
ATOM 1665 C C . PRO B 1 15 ? 1.433 -0.391 15.344 1 91.44 15 PRO B C 1
ATOM 1667 O O . PRO B 1 15 ? 1.614 -1.611 15.367 1 91.44 15 PRO B O 1
ATOM 1670 N N . GLY B 1 16 ? 0.896 0.099 16.422 1 89.25 16 GLY B N 1
ATOM 1671 C CA . GLY B 1 16 ? 0.481 -0.59 17.625 1 89.25 16 GLY B CA 1
ATOM 1672 C C . GLY B 1 16 ? 1.52 -0.534 18.734 1 89.25 16 GLY B C 1
ATOM 1673 O O . GLY B 1 16 ? 1.188 -0.664 19.906 1 89.25 16 GLY B O 1
ATOM 1674 N N . LYS B 1 17 ? 2.832 -0.44 18.281 1 94.88 17 LYS B N 1
ATOM 1675 C CA . LYS B 1 17 ? 3.92 -0.364 19.25 1 94.88 17 LYS B CA 1
ATOM 1676 C C . LYS B 1 17 ? 4.441 1.064 19.391 1 94.88 17 LYS B C 1
ATOM 1678 O O . LYS B 1 17 ? 4.91 1.465 20.453 1 94.88 17 LYS B O 1
ATOM 1683 N N . HIS B 1 18 ? 4.383 1.722 18.312 1 98.06 18 HIS B N 1
ATOM 1684 C CA . HIS B 1 18 ? 4.918 3.076 18.25 1 98.06 18 HIS B CA 1
ATOM 1685 C C . HIS B 1 18 ? 3.807 4.105 18.078 1 98.06 18 HIS B C 1
ATOM 1687 O O . HIS B 1 18 ? 2.656 3.742 17.828 1 98.06 18 HIS B O 1
ATOM 1693 N N . GLY B 1 19 ? 4.121 5.336 18.312 1 97.81 19 GLY B N 1
ATOM 1694 C CA . GLY B 1 19 ? 3.1 6.371 18.312 1 97.81 19 GLY B CA 1
ATOM 1695 C C . GLY B 1 19 ? 3.377 7.48 17.312 1 97.81 19 GLY B C 1
ATOM 1696 O O . GLY B 1 19 ? 4.461 7.539 16.719 1 97.81 19 GLY B O 1
ATOM 1697 N N . ILE B 1 20 ? 2.369 8.289 17.109 1 98.5 20 ILE B N 1
ATOM 1698 C CA . ILE B 1 20 ? 2.439 9.438 16.219 1 98.5 20 ILE B CA 1
ATOM 1699 C C . ILE B 1 20 ? 2.861 10.68 17 1 98.5 20 ILE B C 1
ATOM 1701 O O . ILE B 1 20 ? 2.348 10.938 18.094 1 98.5 20 ILE B O 1
ATOM 1705 N N . HIS B 1 21 ? 3.832 11.469 16.438 1 98.69 21 HIS B N 1
ATOM 1706 C CA . HIS B 1 21 ? 4.156 12.711 17.141 1 98.69 21 HIS B CA 1
ATOM 1707 C C . HIS B 1 21 ? 4.023 13.914 16.219 1 98.69 21 HIS B C 1
ATOM 1709 O O . HIS B 1 21 ? 4.09 15.062 16.672 1 98.69 21 HIS B O 1
ATOM 1715 N N . GLN B 1 22 ? 3.777 13.711 14.969 1 98.75 22 GLN B N 1
ATOM 1716 C CA . GLN B 1 22 ? 3.426 14.766 14.023 1 98.75 22 GLN B CA 1
ATOM 1717 C C . GLN B 1 22 ? 2.453 14.25 12.969 1 98.75 22 GLN B C 1
ATOM 1719 O O . GLN B 1 22 ? 2.615 13.133 12.453 1 98.75 22 GLN B O 1
ATOM 1724 N N . MET B 1 23 ? 1.44 14.93 12.703 1 98.5 23 MET B N 1
ATOM 1725 C CA . MET B 1 23 ? 0.49 14.68 11.625 1 98.5 23 MET B CA 1
ATOM 1726 C C . MET B 1 23 ? 0.262 15.938 10.797 1 98.5 23 MET B C 1
ATOM 1728 O O . MET B 1 23 ? -0.245 16.938 11.305 1 98.5 23 MET B O 1
ATOM 1732 N N . SER B 1 24 ? 0.644 15.883 9.562 1 98.62 24 SER B N 1
ATOM 1733 C CA . SER B 1 24 ? 0.448 17.016 8.672 1 98.62 24 SER B CA 1
ATOM 1734 C C . SER B 1 24 ? -0.329 16.609 7.422 1 98.62 24 SER B C 1
ATOM 1736 O O . SER B 1 24 ? -0.348 15.438 7.051 1 98.62 24 SER B O 1
ATOM 1738 N N . GLY B 1 25 ? -1.023 17.656 6.863 1 98.38 25 GLY B N 1
ATOM 1739 C CA . GLY B 1 25 ? -1.768 17.297 5.664 1 98.38 25 GLY B CA 1
ATOM 1740 C C . GLY B 1 25 ? -2.51 18.484 5.059 1 98.38 25 GLY B C 1
ATOM 1741 O O . GLY B 1 25 ? -2.291 19.625 5.453 1 98.38 25 GLY B O 1
ATOM 1742 N N . MET B 1 26 ? -3.242 18.188 4.031 1 98.06 26 MET B N 1
ATOM 1743 C CA . MET B 1 26 ? -4.109 19.141 3.352 1 98.06 26 MET B CA 1
ATOM 1744 C C . MET B 1 26 ? -5.367 18.453 2.82 1 98.06 26 MET B C 1
ATOM 1746 O O . MET B 1 26 ? -5.324 17.297 2.422 1 98.06 26 MET B O 1
ATOM 1750 N N . ILE B 1 27 ? -6.441 19.156 2.914 1 98.06 27 ILE B N 1
ATOM 1751 C CA . ILE B 1 27 ? -7.695 18.703 2.311 1 98.06 27 ILE B CA 1
ATOM 1752 C C . ILE B 1 27 ? -7.852 19.344 0.93 1 98.06 27 ILE B C 1
ATOM 1754 O O . ILE B 1 27 ? -7.789 20.562 0.79 1 98.06 27 ILE B O 1
ATOM 1758 N N . VAL B 1 28 ? -7.945 18.5 -0.026 1 96.38 28 VAL B N 1
ATOM 1759 C CA . VAL B 1 28 ? -8.109 18.938 -1.41 1 96.38 28 VAL B CA 1
ATOM 1760 C C . VAL B 1 28 ? -9.477 18.5 -1.932 1 96.38 28 VAL B C 1
ATOM 1762 O O . VAL B 1 28 ? -9.789 17.297 -1.918 1 96.38 28 VAL B O 1
ATOM 1765 N N . ILE B 1 29 ? -10.273 19.422 -2.422 1 95.25 29 ILE B N 1
ATOM 1766 C CA . ILE B 1 29 ? -11.586 19.125 -2.984 1 95.25 29 ILE B CA 1
ATOM 1767 C C . ILE B 1 29 ? -11.648 19.625 -4.426 1 95.25 29 ILE B C 1
ATOM 1769 O O . ILE B 1 29 ? -11.508 20.828 -4.684 1 95.25 29 ILE B O 1
ATOM 1773 N N . ASP B 1 30 ? -11.836 18.641 -5.312 1 90.12 30 ASP B N 1
ATOM 1774 C CA . ASP B 1 30 ? -11.906 18.953 -6.742 1 90.12 30 ASP B CA 1
ATOM 1775 C C . ASP B 1 30 ? -10.695 19.75 -7.195 1 90.12 30 ASP B C 1
ATOM 1777 O O . ASP B 1 30 ? -10.844 20.781 -7.859 1 90.12 30 ASP B O 1
ATOM 1781 N N . GLY B 1 31 ? -9.57 19.391 -6.656 1 89 31 GLY B N 1
ATOM 1782 C CA . GLY B 1 31 ? -8.305 19.938 -7.105 1 89 31 GLY B CA 1
ATOM 1783 C C . GLY B 1 31 ? -7.918 21.219 -6.383 1 89 31 GLY B C 1
ATOM 1784 O O . GLY B 1 31 ? -6.832 21.75 -6.605 1 89 31 GLY B O 1
ATOM 1785 N N . VAL B 1 32 ? -8.781 21.672 -5.449 1 93.94 32 VAL B N 1
ATOM 1786 C CA . VAL B 1 32 ? -8.531 22.922 -4.742 1 93.94 32 VAL B CA 1
ATOM 1787 C C . VAL B 1 32 ? -8.172 22.641 -3.287 1 93.94 32 VAL B C 1
ATOM 1789 O O . VAL B 1 32 ? -8.891 21.906 -2.598 1 93.94 32 VAL B O 1
ATOM 1792 N N . ILE B 1 33 ? -7.129 23.25 -2.861 1 96.06 33 ILE B N 1
ATOM 1793 C CA . ILE B 1 33 ? -6.734 23.125 -1.463 1 96.06 33 ILE B CA 1
ATOM 1794 C C . ILE B 1 33 ? -7.68 23.922 -0.578 1 96.06 33 ILE B C 1
ATOM 1796 O O . ILE B 1 33 ? -7.773 25.141 -0.709 1 96.06 33 ILE B O 1
ATOM 1800 N N . LYS B 1 34 ? -8.32 23.234 0.365 1 97.75 34 LYS B N 1
ATOM 1801 C CA . LYS B 1 34 ? -9.297 23.891 1.23 1 97.75 34 LYS B CA 1
ATOM 1802 C C . LYS B 1 34 ? -8.711 24.156 2.613 1 97.75 34 LYS B C 1
ATOM 1804 O O . LYS B 1 34 ? -9.086 25.125 3.271 1 97.75 34 LYS B O 1
ATOM 1809 N N . GLU B 1 35 ? -7.91 23.172 3.049 1 97.44 35 GLU B N 1
ATOM 1810 C CA . GLU B 1 35 ? -7.301 23.219 4.375 1 97.44 35 GLU B CA 1
ATOM 1811 C C . GLU B 1 35 ? -5.855 22.734 4.336 1 97.44 35 GLU B C 1
ATOM 1813 O O . GLU B 1 35 ? -5.492 21.906 3.5 1 97.44 35 GLU B O 1
ATOM 1818 N N . LYS B 1 36 ? -5.086 23.359 5.164 1 97.88 36 LYS B N 1
ATOM 1819 C CA . LYS B 1 36 ? -3.791 22.812 5.555 1 97.88 36 LYS B CA 1
ATOM 1820 C C . LYS B 1 36 ? -3.678 22.703 7.074 1 97.88 36 LYS B C 1
ATOM 1822 O O . LYS B 1 36 ? -4.238 23.516 7.805 1 97.88 36 LYS B O 1
ATOM 1827 N N . PHE B 1 37 ? -3.033 21.719 7.523 1 98.38 37 PHE B N 1
ATOM 1828 C CA . PHE B 1 37 ? -2.869 21.562 8.961 1 98.38 37 PHE B CA 1
ATOM 1829 C C . PHE B 1 37 ? -1.521 20.922 9.289 1 98.38 37 PHE B C 1
ATOM 1831 O O . PHE B 1 37 ? -0.932 20.25 8.445 1 98.38 37 PHE B O 1
ATOM 1838 N N . ASP B 1 38 ? -0.993 21.141 10.406 1 98.44 38 ASP B N 1
ATOM 1839 C CA . ASP B 1 38 ? 0.233 20.609 10.984 1 98.44 38 ASP B CA 1
ATOM 1840 C C . ASP B 1 38 ? 0.095 20.438 12.5 1 98.44 38 ASP B C 1
ATOM 1842 O O . ASP B 1 38 ? 0.33 21.375 13.258 1 98.44 38 ASP B O 1
ATOM 1846 N N . TYR B 1 39 ? -0.202 19.203 12.898 1 98.69 39 TYR B N 1
ATOM 1847 C CA . TYR B 1 39 ? -0.426 18.906 14.305 1 98.69 39 TYR B CA 1
ATOM 1848 C C . TYR B 1 39 ? 0.806 18.266 14.938 1 98.69 39 TYR B C 1
ATOM 1850 O O . TYR B 1 39 ? 1.326 17.281 14.422 1 98.69 39 TYR B O 1
ATOM 1858 N N . LYS B 1 40 ? 1.271 18.875 15.992 1 98.44 40 LYS B N 1
ATOM 1859 C CA . LYS B 1 40 ? 2.189 18.203 16.906 1 98.44 40 LYS B CA 1
ATOM 1860 C C . LYS B 1 40 ? 1.428 17.438 17.984 1 98.44 40 LYS B C 1
ATOM 1862 O O . LYS B 1 40 ? 0.493 17.969 18.578 1 98.44 40 LYS B O 1
ATOM 1867 N N . VAL B 1 41 ? 1.797 16.188 18.141 1 98.5 41 VAL B N 1
ATOM 1868 C CA . VAL B 1 41 ? 0.996 15.312 19 1 98.5 41 VAL B CA 1
ATOM 1869 C C . VAL B 1 41 ? 1.901 14.594 19.984 1 98.5 41 VAL B C 1
ATOM 1871 O O . VAL B 1 41 ? 2.902 13.984 19.609 1 98.5 41 VAL B O 1
ATOM 1874 N N . ARG B 1 42 ? 1.486 14.664 21.266 1 98.62 42 ARG B N 1
ATOM 1875 C CA . ARG B 1 42 ? 2.152 13.781 22.234 1 98.62 42 ARG B CA 1
ATOM 1876 C C . ARG B 1 42 ? 1.797 12.32 21.969 1 98.62 42 ARG B C 1
ATOM 1878 O O . ARG B 1 42 ? 0.619 11.961 21.938 1 98.62 42 ARG B O 1
ATOM 1885 N N . PRO B 1 43 ? 2.781 11.5 21.734 1 98 43 PRO B N 1
ATOM 1886 C CA . PRO B 1 43 ? 2.471 10.102 21.422 1 98 43 PRO B CA 1
ATOM 1887 C C . PRO B 1 43 ? 1.717 9.398 22.547 1 98 43 PRO B C 1
ATOM 1889 O O . PRO B 1 43 ? 1.794 9.82 23.703 1 98 43 PRO B O 1
ATOM 1892 N N . ASN B 1 44 ? 0.957 8.391 22.156 1 96.94 44 ASN B N 1
ATOM 1893 C CA . ASN B 1 44 ? 0.331 7.535 23.156 1 96.94 44 ASN B CA 1
ATOM 1894 C C . ASN B 1 44 ? 1.309 7.168 24.266 1 96.94 44 ASN B C 1
ATOM 1896 O O . ASN B 1 44 ? 2.453 6.797 24 1 96.94 44 ASN B O 1
ATOM 1900 N N . PRO B 1 45 ? 0.864 7.27 25.453 1 95.12 45 PRO B N 1
ATOM 1901 C CA . PRO B 1 45 ? 1.764 7.023 26.578 1 95.12 45 PRO B CA 1
ATOM 1902 C C . PRO B 1 45 ? 2.336 5.605 26.578 1 95.12 45 PRO B C 1
ATOM 1904 O O . PRO B 1 45 ? 3.391 5.363 27.172 1 95.12 45 PRO B O 1
ATOM 1907 N N . LYS B 1 46 ? 1.707 4.664 26 1 96.06 46 LYS B N 1
ATOM 1908 C CA . LYS B 1 46 ? 2.164 3.277 25.984 1 96.06 46 LYS B CA 1
ATOM 1909 C C . LYS B 1 46 ? 3.074 3.021 24.781 1 96.06 46 LYS B C 1
ATOM 1911 O O . LYS B 1 46 ? 3.633 1.931 24.641 1 96.06 46 LYS B O 1
ATOM 1916 N N . ALA B 1 47 ? 3.215 4.012 23.953 1 97.62 47 ALA B N 1
ATOM 1917 C CA . ALA B 1 47 ? 4.02 3.83 22.75 1 97.62 47 ALA B CA 1
ATOM 1918 C C . ALA B 1 47 ? 5.508 3.779 23.078 1 97.62 47 ALA B C 1
ATOM 1920 O O . ALA B 1 47 ? 5.988 4.559 23.906 1 97.62 47 ALA B O 1
ATOM 1921 N N . GLU B 1 48 ? 6.195 2.83 22.516 1 98.19 48 GLU B N 1
ATOM 1922 C CA . GLU B 1 48 ? 7.656 2.826 22.578 1 98.19 48 GLU B CA 1
ATOM 1923 C C . GLU B 1 48 ? 8.25 3.936 21.719 1 98.19 48 GLU B C 1
ATOM 1925 O O . GLU B 1 48 ? 7.77 4.191 20.609 1 98.19 48 GLU B O 1
ATOM 1930 N N . ILE B 1 49 ? 9.258 4.57 22.219 1 98.25 49 ILE B N 1
ATOM 1931 C CA . ILE B 1 49 ? 9.914 5.664 21.516 1 98.25 49 ILE B CA 1
ATOM 1932 C C . ILE B 1 49 ? 11.352 5.27 21.172 1 98.25 49 ILE B C 1
ATOM 1934 O O . ILE B 1 49 ? 12.188 5.113 22.062 1 98.25 49 ILE B O 1
ATOM 1938 N N . LEU B 1 50 ? 11.617 5.141 19.906 1 98.19 50 LEU B N 1
ATOM 1939 C CA . LEU B 1 50 ? 12.953 4.785 19.453 1 98.19 50 LEU B CA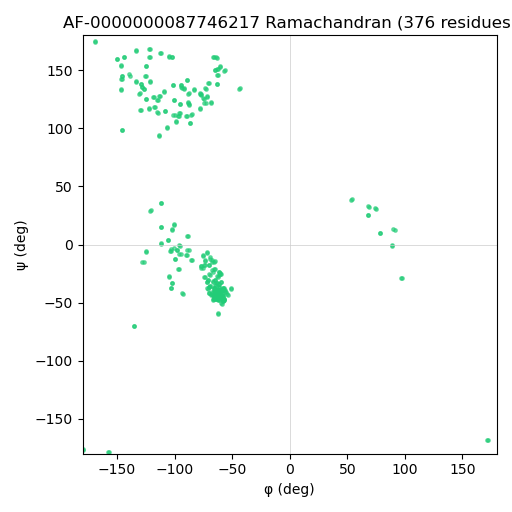 1
ATOM 1940 C C . LEU B 1 50 ? 13.766 6.031 19.125 1 98.19 50 LEU B C 1
ATOM 1942 O O . LEU B 1 50 ? 13.32 6.875 18.344 1 98.19 50 LEU B O 1
ATOM 1946 N N . ASP B 1 51 ? 15 6.105 19.562 1 97.31 51 ASP B N 1
ATOM 1947 C CA . ASP B 1 51 ? 15.875 7.25 19.328 1 97.31 51 ASP B CA 1
ATOM 1948 C C . ASP B 1 51 ? 16.172 7.422 17.844 1 97.31 51 ASP B C 1
ATOM 1950 O O . ASP B 1 51 ? 16.281 8.547 17.344 1 97.31 51 ASP B O 1
ATOM 1954 N N . GLU B 1 52 ? 16.266 6.324 17.156 1 97.25 52 GLU B N 1
ATOM 1955 C CA . GLU B 1 52 ? 16.562 6.359 15.734 1 97.25 52 GLU B CA 1
ATOM 1956 C C . GLU B 1 52 ? 15.461 7.051 14.945 1 97.25 52 GLU B C 1
ATOM 1958 O O . GLU B 1 52 ? 15.734 7.789 14 1 97.25 52 GLU B O 1
ATOM 1963 N N . ALA B 1 53 ? 14.25 6.777 15.328 1 97.19 53 ALA B N 1
ATOM 1964 C CA . ALA B 1 53 ? 13.117 7.414 14.664 1 97.19 53 ALA B CA 1
ATOM 1965 C C . ALA B 1 53 ? 13.102 8.914 14.922 1 97.19 53 ALA B C 1
ATOM 1967 O O . ALA B 1 53 ? 12.82 9.703 14.023 1 97.19 53 ALA B O 1
ATOM 1968 N N . LEU B 1 54 ? 13.383 9.352 16.172 1 97.44 54 LEU B N 1
ATOM 1969 C CA . LEU B 1 54 ? 13.414 10.766 16.531 1 97.44 54 LEU B CA 1
ATOM 1970 C C . LEU B 1 54 ? 14.547 11.484 15.805 1 97.44 54 LEU B C 1
ATOM 1972 O O . LEU B 1 54 ? 14.391 12.633 15.391 1 97.44 54 LEU B O 1
ATOM 1976 N N . ALA B 1 55 ? 15.672 10.812 15.648 1 96.81 55 ALA B N 1
ATOM 1977 C CA . ALA B 1 55 ? 16.812 11.383 14.938 1 96.81 55 ALA B CA 1
ATOM 1978 C C . ALA B 1 55 ? 16.469 11.672 13.477 1 96.81 55 ALA B C 1
ATOM 1980 O O . ALA B 1 55 ? 16.859 12.703 12.93 1 96.81 55 ALA B O 1
ATOM 1981 N N . VAL B 1 56 ? 15.719 10.828 12.867 1 95 56 VAL B N 1
ATOM 1982 C CA . VAL B 1 56 ? 15.297 11 11.477 1 95 56 VAL B CA 1
ATOM 1983 C C . VAL B 1 56 ? 14.43 12.242 11.352 1 95 56 VAL B C 1
ATOM 1985 O O . VAL B 1 56 ? 14.57 13.016 10.406 1 95 56 VAL B O 1
ATOM 1988 N N . ALA B 1 57 ? 13.555 12.445 12.352 1 95.06 57 ALA B N 1
ATOM 1989 C CA . ALA B 1 57 ? 12.617 13.562 12.32 1 95.06 57 ALA B CA 1
ATOM 1990 C C . ALA B 1 57 ? 13.258 14.836 12.867 1 95.06 57 ALA B C 1
ATOM 1992 O O . ALA B 1 57 ? 12.695 15.922 12.734 1 95.06 57 ALA B O 1
ATOM 1993 N N . GLY B 1 58 ? 14.438 14.695 13.547 1 95.81 58 GLY B N 1
ATOM 1994 C CA . GLY B 1 58 ? 15.141 15.852 14.094 1 95.81 58 GLY B CA 1
ATOM 1995 C C . GLY B 1 58 ? 14.484 16.406 15.344 1 95.81 58 GLY B C 1
ATOM 1996 O O . GLY B 1 58 ? 14.43 17.625 15.531 1 95.81 58 GLY B O 1
ATOM 1997 N N . VAL B 1 59 ? 13.852 15.57 16.109 1 97.25 59 VAL B N 1
ATOM 1998 C CA . VAL B 1 59 ? 13.203 16 17.344 1 97.25 59 VAL B CA 1
ATOM 1999 C C . VAL B 1 59 ? 13.773 15.234 18.531 1 97.25 59 VAL B C 1
ATOM 2001 O O . VAL B 1 59 ? 14.375 14.172 18.359 1 97.25 59 VAL B O 1
ATOM 2004 N N . THR B 1 60 ? 13.578 15.766 19.734 1 97.62 60 THR B N 1
ATOM 2005 C CA . THR B 1 60 ? 14.023 15.094 20.953 1 97.62 60 THR B CA 1
ATOM 2006 C C . THR B 1 60 ? 12.836 14.477 21.688 1 97.62 60 THR B C 1
ATOM 2008 O O . THR B 1 60 ? 11.688 14.836 21.438 1 97.62 60 THR B O 1
ATOM 2011 N N . ARG B 1 61 ? 13.188 13.539 22.562 1 97.5 61 ARG B N 1
ATOM 2012 C CA . ARG B 1 61 ? 12.156 12.922 23.391 1 97.5 61 ARG B CA 1
ATOM 2013 C C . ARG B 1 61 ? 11.414 13.969 24.219 1 97.5 61 ARG B C 1
ATOM 2015 O O . ARG B 1 61 ? 10.188 13.922 24.328 1 97.5 61 ARG B O 1
ATOM 2022 N N . GLU B 1 62 ? 12.156 14.875 24.828 1 97.81 62 GLU B N 1
ATOM 2023 C CA . GLU B 1 62 ? 11.57 15.938 25.625 1 97.81 62 GLU B CA 1
ATOM 2024 C C . GLU B 1 62 ? 10.602 16.781 24.812 1 97.81 62 GLU B C 1
ATOM 2026 O O . GLU B 1 62 ? 9.523 17.141 25.281 1 97.81 62 GLU B O 1
ATOM 2031 N N . GLN B 1 63 ? 10.969 17.109 23.656 1 98.06 63 GLN B N 1
ATOM 2032 C CA . GLN B 1 63 ? 10.141 17.922 22.766 1 98.06 63 GLN B CA 1
ATOM 2033 C C . GLN B 1 63 ? 8.797 17.266 22.5 1 98.06 63 GLN B C 1
ATOM 2035 O O . GLN B 1 63 ? 7.746 17.875 22.656 1 98.06 63 GLN B O 1
ATOM 2040 N N . ILE B 1 64 ? 8.773 15.969 22.094 1 98.25 64 ILE B N 1
ATOM 2041 C CA . ILE B 1 64 ? 7.543 15.336 21.641 1 98.25 64 ILE B CA 1
ATOM 2042 C C . ILE B 1 64 ? 6.648 15.047 22.844 1 98.25 64 ILE B C 1
ATOM 2044 O O . ILE B 1 64 ? 5.422 15.023 22.719 1 98.25 64 ILE B O 1
ATOM 2048 N N . LEU B 1 65 ? 7.242 14.852 23.969 1 97.88 65 LEU B N 1
ATOM 2049 C CA . LEU B 1 65 ? 6.453 14.594 25.172 1 97.88 65 LEU B CA 1
ATOM 2050 C C . LEU B 1 65 ? 5.785 15.867 25.672 1 97.88 65 LEU B C 1
ATOM 2052 O O . LEU B 1 65 ? 4.852 15.812 26.469 1 97.88 65 LEU B O 1
ATOM 2056 N N . ALA B 1 66 ? 6.266 17 25.219 1 98.38 66 ALA B N 1
ATOM 2057 C CA . ALA B 1 66 ? 5.707 18.281 25.625 1 98.38 66 ALA B CA 1
ATOM 2058 C C . ALA B 1 66 ? 4.582 18.703 24.672 1 98.38 66 ALA B C 1
ATOM 2060 O O . ALA B 1 66 ? 3.871 19.672 24.938 1 98.38 66 ALA B O 1
ATOM 2061 N N . TYR B 1 67 ? 4.371 18.016 23.547 1 98.62 67 TYR B N 1
ATOM 2062 C CA . TYR B 1 67 ? 3.309 18.328 22.594 1 98.62 67 TYR B CA 1
ATOM 2063 C C . TYR B 1 67 ? 1.937 18.141 23.234 1 98.62 67 TYR B C 1
ATOM 2065 O O . TYR B 1 67 ? 1.812 17.516 24.281 1 98.62 67 TYR B O 1
ATOM 2073 N N . PRO B 1 68 ? 0.876 18.75 22.625 1 98.56 68 PRO B N 1
ATOM 2074 C CA . PRO B 1 68 ? -0.48 18.531 23.141 1 98.56 68 PRO B CA 1
ATOM 2075 C C . PRO B 1 68 ? -0.872 17.062 23.188 1 98.56 68 PRO B C 1
ATOM 2077 O O . PRO B 1 68 ? -0.457 16.281 22.328 1 98.56 68 PRO B O 1
ATOM 2080 N N . PRO B 1 69 ? -1.718 16.734 24.141 1 97.69 69 PRO B N 1
ATOM 2081 C CA . PRO B 1 69 ? -2.117 15.328 24.281 1 97.69 69 PRO B CA 1
ATOM 2082 C C . PRO B 1 69 ? -2.854 14.797 23.047 1 97.69 69 PRO B C 1
ATOM 2084 O O . PRO B 1 69 ? -3.562 15.555 22.375 1 97.69 69 PRO B O 1
ATOM 2087 N N . MET B 1 70 ? -2.73 13.539 22.812 1 97.38 70 MET B N 1
ATOM 2088 C CA . MET B 1 70 ? -3.275 12.852 21.641 1 97.38 70 MET B CA 1
ATOM 2089 C C . MET B 1 70 ? -4.777 13.086 21.531 1 97.38 70 MET B C 1
ATOM 2091 O O . MET B 1 70 ? -5.289 13.328 20.438 1 97.38 70 MET B O 1
ATOM 2095 N N . GLU B 1 71 ? -5.504 13.055 22.672 1 97.62 71 GLU B N 1
ATOM 2096 C CA . GLU B 1 71 ? -6.957 13.18 22.672 1 97.62 71 GLU B CA 1
ATOM 2097 C C . GLU B 1 71 ? -7.391 14.562 22.188 1 97.62 71 GLU B C 1
ATOM 2099 O O . GLU B 1 71 ? -8.383 14.688 21.469 1 97.62 71 GLU B O 1
ATOM 2104 N N . GLU B 1 72 ? -6.656 15.547 22.562 1 98.31 72 GLU B N 1
ATOM 2105 C CA . GLU B 1 72 ? -6.945 16.906 22.125 1 98.31 72 GLU B CA 1
ATOM 2106 C C . GLU B 1 72 ? -6.758 17.062 20.609 1 98.31 72 GLU B C 1
ATOM 2108 O O . GLU B 1 72 ? -7.613 17.625 19.922 1 98.31 72 GLU B O 1
ATOM 2113 N N . ILE B 1 73 ? -5.691 16.516 20.125 1 98.56 73 ILE B N 1
ATOM 2114 C CA . ILE B 1 73 ? -5.387 16.625 18.703 1 98.56 73 ILE B CA 1
ATOM 2115 C C . ILE B 1 73 ? -6.375 15.773 17.891 1 98.56 73 ILE B C 1
ATOM 2117 O O . ILE B 1 73 ? -6.781 16.156 16.797 1 98.56 73 ILE B O 1
ATOM 2121 N N . TYR B 1 74 ? -6.738 14.625 18.469 1 98.44 74 TYR B N 1
ATOM 2122 C CA . TYR B 1 74 ? -7.727 13.773 17.828 1 98.44 74 TYR B CA 1
ATOM 2123 C C . TYR B 1 74 ? -9.039 14.516 17.625 1 98.44 74 TYR B C 1
ATOM 2125 O O . TYR B 1 74 ? -9.617 14.477 16.531 1 98.44 74 TYR B O 1
ATOM 2133 N N . ARG B 1 75 ? -9.5 15.25 18.625 1 98.38 75 ARG B N 1
ATOM 2134 C CA . ARG B 1 75 ? -10.734 16.016 18.531 1 98.38 75 ARG B CA 1
ATOM 2135 C C . ARG B 1 75 ? -10.625 17.109 17.469 1 98.38 75 ARG B C 1
ATOM 2137 O O . ARG B 1 75 ? -11.547 17.297 16.656 1 98.38 75 ARG B O 1
ATOM 2144 N N . GLN B 1 76 ? -9.5 17.734 17.422 1 98.56 76 GLN B N 1
ATOM 2145 C CA . GLN B 1 76 ? -9.273 18.766 16.422 1 98.56 76 GLN B CA 1
ATOM 2146 C C . GLN B 1 76 ? -9.297 18.188 15.008 1 98.56 76 GLN B C 1
ATOM 2148 O O . GLN B 1 76 ? -9.867 18.781 14.094 1 98.56 76 GLN B O 1
ATOM 2153 N N . PHE B 1 77 ? -8.703 17.047 14.891 1 98.69 77 PHE B N 1
ATOM 2154 C CA . PHE B 1 77 ? -8.617 16.391 13.594 1 98.69 77 PHE B CA 1
ATOM 2155 C C . PHE B 1 77 ? -9.992 15.961 13.102 1 98.69 77 PHE B C 1
ATOM 2157 O O . PHE B 1 77 ? -10.359 16.219 11.953 1 98.69 77 PHE B O 1
ATOM 2164 N N . VAL B 1 78 ? -10.742 15.352 13.945 1 98.38 78 VAL B N 1
ATOM 2165 C CA . VAL B 1 78 ? -12.078 14.875 13.594 1 98.38 78 VAL B CA 1
ATOM 2166 C C . VAL B 1 78 ? -12.977 16.062 13.273 1 98.38 78 VAL B C 1
ATOM 2168 O O . VAL B 1 78 ? -13.789 16.016 12.344 1 98.38 78 VAL B O 1
ATOM 2171 N N . ASP B 1 79 ? -12.875 17.172 14.047 1 98.56 79 ASP B N 1
ATOM 2172 C CA . ASP B 1 79 ? -13.633 18.391 13.766 1 98.56 79 ASP B CA 1
ATOM 2173 C C . ASP B 1 79 ? -13.297 18.938 12.383 1 98.56 79 ASP B C 1
ATOM 2175 O O . ASP B 1 79 ? -14.18 19.391 11.664 1 98.56 79 ASP B O 1
ATOM 2179 N N . LEU B 1 80 ? -12.039 18.875 12.062 1 98.69 80 LEU B N 1
ATOM 2180 C CA . LEU B 1 80 ? -11.602 19.328 10.75 1 98.69 80 LEU B CA 1
ATOM 2181 C C . LEU B 1 80 ? -12.234 18.484 9.648 1 98.69 80 LEU B C 1
ATOM 2183 O O . LEU B 1 80 ? -12.719 19.016 8.648 1 98.69 80 LEU B O 1
ATOM 2187 N N . LEU B 1 81 ? -12.195 17.141 9.781 1 98.44 81 LEU B N 1
ATOM 2188 C CA . LEU B 1 81 ? -12.805 16.25 8.805 1 98.44 81 LEU B CA 1
ATOM 2189 C C . LEU B 1 81 ? -14.289 16.547 8.641 1 98.44 81 LEU B C 1
ATOM 2191 O O . LEU B 1 81 ? -14.805 16.547 7.52 1 98.44 81 LEU B O 1
ATOM 2195 N N . ALA B 1 82 ? -14.93 16.875 9.734 1 98.38 82 ALA B N 1
ATOM 2196 C CA . ALA B 1 82 ? -16.375 17.031 9.781 1 98.38 82 ALA B CA 1
ATOM 2197 C C . ALA B 1 82 ? -16.812 18.281 9.016 1 98.38 82 ALA B C 1
ATOM 2199 O O . ALA B 1 82 ? -17.984 18.422 8.648 1 98.38 82 ALA B O 1
ATOM 2200 N N . LYS B 1 83 ? -15.914 19.109 8.797 1 98.5 83 LYS B N 1
ATOM 2201 C CA . LYS B 1 83 ? -16.219 20.312 8.016 1 98.5 83 LYS B CA 1
ATOM 2202 C C . LYS B 1 83 ? -16.547 19.953 6.566 1 98.5 83 LYS B C 1
ATOM 2204 O O . LYS B 1 83 ? -17.266 20.688 5.891 1 98.5 83 LYS B O 1
ATOM 2209 N N . TYR B 1 84 ? -16.062 18.812 6.109 1 98.19 84 TYR B N 1
ATOM 2210 C CA . TYR B 1 84 ? -16.109 18.578 4.672 1 98.19 84 TYR B CA 1
ATOM 2211 C C . TYR B 1 84 ? -16.781 17.25 4.348 1 98.19 84 TYR B C 1
ATOM 2213 O O . TYR B 1 84 ? -17.156 17 3.201 1 98.19 84 TYR B O 1
ATOM 2221 N N . VAL B 1 85 ? -16.922 16.391 5.363 1 97.62 85 VAL B N 1
ATOM 2222 C CA . VAL B 1 85 ? -17.531 15.078 5.18 1 97.62 85 VAL B CA 1
ATOM 2223 C C . VAL B 1 85 ? -18.625 14.867 6.227 1 97.62 85 VAL B C 1
ATOM 2225 O O . VAL B 1 85 ? -18.453 15.227 7.395 1 97.62 85 VAL B O 1
ATOM 2228 N N . ASP B 1 86 ? -19.703 14.32 5.793 1 97.56 86 ASP B N 1
ATOM 2229 C CA . ASP B 1 86 ? -20.75 13.836 6.699 1 97.56 86 ASP B CA 1
ATOM 2230 C C . ASP B 1 86 ? -20.5 12.383 7.086 1 97.56 86 ASP B C 1
ATOM 2232 O O . ASP B 1 86 ? -20.75 11.477 6.285 1 97.56 86 ASP B O 1
ATOM 2236 N N . ARG B 1 87 ? -20.156 12.211 8.32 1 95.38 87 ARG B N 1
ATOM 2237 C CA . ARG B 1 87 ? -19.734 10.891 8.766 1 95.38 87 ARG B CA 1
ATOM 2238 C C . ARG B 1 87 ? -20.906 9.898 8.68 1 95.38 87 ARG B C 1
ATOM 2240 O O . ARG B 1 87 ? -20.688 8.688 8.727 1 95.38 87 ARG B O 1
ATOM 2247 N N . TYR B 1 88 ? -22.062 10.344 8.539 1 96 88 TYR B N 1
ATOM 2248 C CA . TYR B 1 88 ? -23.234 9.477 8.5 1 96 88 TYR B CA 1
ATOM 2249 C C . TYR B 1 88 ? -23.656 9.203 7.059 1 96 88 TYR B C 1
ATOM 2251 O O . TYR B 1 88 ? -24.578 8.422 6.816 1 96 88 TYR B O 1
ATOM 2259 N N . ASN B 1 89 ? -23.047 9.797 6.109 1 97 89 ASN B N 1
ATOM 2260 C CA . ASN B 1 89 ? -23.281 9.562 4.688 1 97 89 ASN B CA 1
ATOM 2261 C C . ASN B 1 89 ? -22.219 8.641 4.098 1 97 89 ASN B C 1
ATOM 2263 O O . ASN B 1 89 ? -21.078 9.062 3.863 1 97 89 ASN B O 1
ATOM 2267 N N . LYS B 1 90 ? -22.578 7.477 3.732 1 94.56 90 LYS B N 1
ATOM 2268 C CA . LYS B 1 90 ? -21.656 6.434 3.285 1 94.56 90 LYS B CA 1
ATOM 2269 C C . LYS B 1 90 ? -21.047 6.781 1.93 1 94.56 90 LYS B C 1
ATOM 2271 O O . LYS B 1 90 ? -20.062 6.168 1.508 1 94.56 90 LYS B O 1
ATOM 2276 N N . LYS B 1 91 ? -21.562 7.758 1.301 1 96.31 91 LYS B N 1
ATOM 2277 C CA . LYS B 1 91 ? -21.094 8.125 -0.031 1 96.31 91 LYS B CA 1
ATOM 2278 C C . LYS B 1 91 ? -20.188 9.359 0.025 1 96.31 91 LYS B C 1
ATOM 2280 O O . LYS B 1 91 ? -19.688 9.805 -1.002 1 96.31 91 LYS B O 1
ATOM 2285 N N . ASP B 1 92 ? -20.031 9.938 1.224 1 97.25 92 ASP B N 1
ATOM 2286 C CA . ASP B 1 92 ? -19.25 11.148 1.439 1 97.25 92 ASP B CA 1
ATOM 2287 C C . ASP B 1 92 ? -18.016 10.867 2.279 1 97.25 92 ASP B C 1
ATOM 2289 O O . ASP B 1 92 ? -18.062 10.898 3.51 1 97.25 92 ASP B O 1
ATOM 2293 N N . LYS B 1 93 ? -16.875 10.594 1.645 1 98.06 93 LYS B N 1
ATOM 2294 C CA . LYS B 1 93 ? -15.648 10.203 2.338 1 98.06 93 LYS B CA 1
ATOM 2295 C C . LYS B 1 93 ? -14.414 10.789 1.65 1 98.06 93 LYS B C 1
ATOM 2297 O O . LYS B 1 93 ? -14.484 11.195 0.49 1 98.06 93 LYS B O 1
ATOM 2302 N N . PHE B 1 94 ? -13.359 10.828 2.359 1 98.31 94 PHE B N 1
ATOM 2303 C CA . PHE B 1 94 ? -12.078 11.25 1.798 1 98.31 94 PHE B CA 1
ATOM 2304 C C . PHE B 1 94 ? -11.328 10.062 1.212 1 98.31 94 PHE B C 1
ATOM 2306 O O . PHE B 1 94 ? -11.352 8.961 1.773 1 98.31 94 PHE B O 1
ATOM 2313 N N . PHE B 1 95 ? -10.68 10.266 0.103 1 97.94 95 PHE B N 1
ATOM 2314 C CA . PHE B 1 95 ? -9.539 9.422 -0.234 1 97.94 95 PHE B CA 1
ATOM 2315 C C . PHE B 1 95 ? -8.312 9.828 0.572 1 97.94 95 PHE B C 1
ATOM 2317 O O . PHE B 1 95 ? -7.957 11.008 0.629 1 97.94 95 PHE B O 1
ATOM 2324 N N . LEU B 1 96 ? -7.684 8.844 1.21 1 98.31 96 LEU B N 1
ATOM 2325 C CA . LEU B 1 96 ? -6.375 9.102 1.798 1 98.31 96 LEU B CA 1
ATOM 2326 C C . LEU B 1 96 ? -5.285 9.086 0.728 1 98.31 96 LEU B C 1
ATOM 2328 O O . LEU B 1 96 ? -5.246 8.188 -0.11 1 98.31 96 LEU B O 1
ATOM 2332 N N . VAL B 1 97 ? -4.465 10.117 0.729 1 97.88 97 VAL B N 1
ATOM 2333 C CA . VAL B 1 97 ? -3.365 10.211 -0.227 1 97.88 97 VAL B CA 1
ATOM 2334 C C . VAL B 1 97 ? -2.053 10.453 0.517 1 97.88 97 VAL B C 1
ATOM 2336 O O . VAL B 1 97 ? -1.981 11.305 1.405 1 97.88 97 VAL B O 1
ATOM 2339 N N . GLY B 1 98 ? -1.038 9.742 0.179 1 98 98 GLY B N 1
ATOM 2340 C CA . GLY B 1 98 ? 0.281 9.883 0.773 1 98 98 GLY B CA 1
ATOM 2341 C C . GLY B 1 98 ? 1.355 9.109 0.03 1 98 98 GLY B C 1
ATOM 2342 O O . GLY B 1 98 ? 1.067 8.43 -0.956 1 98 98 GLY B O 1
ATOM 2343 N N . TYR B 1 99 ? 2.568 9.281 0.433 1 98.25 99 TYR B N 1
ATOM 2344 C CA . TYR B 1 99 ? 3.678 8.516 -0.13 1 98.25 99 TYR B CA 1
ATOM 2345 C C . TYR B 1 99 ? 4 7.305 0.733 1 98.25 99 TYR B C 1
ATOM 2347 O O . TYR B 1 99 ? 4.445 7.449 1.874 1 98.25 99 TYR B O 1
ATOM 2355 N N . ASN B 1 100 ? 3.707 6.129 0.208 1 97.38 100 ASN B N 1
ATOM 2356 C CA . ASN B 1 100 ? 3.854 4.859 0.911 1 97.38 100 ASN B CA 1
ATOM 2357 C C . ASN B 1 100 ? 2.854 4.734 2.059 1 97.38 100 ASN B C 1
ATOM 2359 O O . ASN B 1 100 ? 3.113 4.035 3.039 1 97.38 100 ASN B O 1
ATOM 2363 N N . ASN B 1 101 ? 1.763 5.434 1.952 1 97.31 101 ASN B N 1
ATOM 2364 C CA . ASN B 1 101 ? 0.779 5.48 3.029 1 97.31 101 ASN B CA 1
ATOM 2365 C C . ASN B 1 101 ? 0.02 4.16 3.15 1 97.31 101 ASN B C 1
ATOM 2367 O O . ASN B 1 101 ? -0.412 3.787 4.242 1 97.31 101 ASN B O 1
ATOM 2371 N N . ALA B 1 102 ? -0.185 3.496 2.055 1 95.19 102 ALA B N 1
ATOM 2372 C CA . ALA B 1 102 ? -0.943 2.248 2.068 1 95.19 102 ALA B CA 1
ATOM 2373 C C . ALA B 1 102 ? -0.282 1.216 2.977 1 95.19 102 ALA B C 1
ATOM 2375 O O . ALA B 1 102 ? -0.967 0.46 3.67 1 95.19 102 ALA B O 1
ATOM 2376 N N . SER B 1 103 ? 1.036 1.254 3.055 1 92.88 103 SER B N 1
ATOM 2377 C CA . SER B 1 103 ? 1.777 0.238 3.793 1 92.88 103 SER B CA 1
ATOM 2378 C C . SER B 1 103 ? 2.174 0.741 5.18 1 92.88 103 SER B C 1
ATOM 2380 O O . SER B 1 103 ? 2.617 -0.039 6.023 1 92.88 103 SER B O 1
ATOM 2382 N N . PHE B 1 104 ? 2.025 2.016 5.383 1 95.75 104 PHE B N 1
ATOM 2383 C CA . PHE B 1 104 ? 2.609 2.551 6.605 1 95.75 104 PHE B CA 1
ATOM 2384 C C . PHE B 1 104 ? 1.639 3.496 7.301 1 95.75 104 PHE B C 1
ATOM 2386 O O . PHE B 1 104 ? 0.854 3.072 8.156 1 95.75 104 PHE B O 1
ATOM 2393 N N . ASP B 1 105 ? 1.362 4.684 6.754 1 97.75 105 ASP B N 1
ATOM 2394 C CA . ASP B 1 105 ? 0.645 5.75 7.441 1 97.75 105 ASP B CA 1
ATOM 2395 C C . ASP B 1 105 ? -0.799 5.348 7.73 1 97.75 105 ASP B C 1
ATOM 2397 O O . ASP B 1 105 ? -1.345 5.68 8.781 1 97.75 105 ASP B O 1
ATOM 2401 N N . ASN B 1 106 ? -1.423 4.68 6.781 1 97.44 106 ASN B N 1
ATOM 2402 C CA . ASN B 1 106 ? -2.816 4.289 6.965 1 97.44 106 ASN B CA 1
ATOM 2403 C C . ASN B 1 106 ? -2.996 3.424 8.211 1 97.44 106 ASN B C 1
ATOM 2405 O O . ASN B 1 106 ? -3.98 3.57 8.938 1 97.44 106 ASN B O 1
ATOM 2409 N N . GLN B 1 107 ? -2.043 2.588 8.43 1 95 107 GLN B N 1
ATOM 2410 C CA . GLN B 1 107 ? -2.131 1.693 9.578 1 95 107 GLN B CA 1
ATOM 2411 C C . GLN B 1 107 ? -1.968 2.461 10.883 1 95 107 GLN B C 1
ATOM 2413 O O . GLN B 1 107 ? -2.672 2.191 11.859 1 95 107 GLN B O 1
ATOM 2418 N N . PHE B 1 108 ? -1.056 3.377 10.906 1 97.62 108 PHE B N 1
ATOM 2419 C CA . PHE B 1 108 ? -0.869 4.215 12.086 1 97.62 108 PHE B CA 1
ATOM 2420 C C . PHE B 1 108 ? -2.117 5.043 12.359 1 97.62 108 PHE B C 1
ATOM 2422 O O . PHE B 1 108 ? -2.549 5.156 13.508 1 97.62 108 PHE B O 1
ATOM 2429 N N . LEU B 1 109 ? -2.68 5.594 11.305 1 98.25 109 LEU B N 1
ATOM 2430 C CA . LEU B 1 109 ? -3.852 6.449 11.461 1 98.25 109 LEU B CA 1
ATOM 2431 C C . LEU B 1 109 ? -5.043 5.648 11.969 1 98.25 109 LEU B C 1
ATOM 2433 O O . LEU B 1 109 ? -5.75 6.094 12.875 1 98.25 109 LEU B O 1
ATOM 2437 N N . ARG B 1 110 ? -5.266 4.527 11.391 1 97.44 110 ARG B N 1
ATOM 2438 C CA . ARG B 1 110 ? -6.348 3.66 11.852 1 97.44 110 ARG B CA 1
ATOM 2439 C C . ARG B 1 110 ? -6.168 3.287 13.312 1 97.44 110 ARG B C 1
ATOM 2441 O O . ARG B 1 110 ? -7.125 3.33 14.094 1 97.44 110 ARG B O 1
ATOM 2448 N N . GLY B 1 111 ? -4.953 2.85 13.68 1 96.75 111 GLY B N 1
ATOM 2449 C CA . GLY B 1 111 ? -4.652 2.555 15.07 1 96.75 111 GLY B CA 1
ATOM 2450 C C . GLY B 1 111 ? -4.887 3.736 16 1 96.75 111 GLY B C 1
ATOM 2451 O O . GLY B 1 111 ? -5.355 3.564 17.125 1 96.75 111 GLY B O 1
ATOM 2452 N N . TRP B 1 112 ? -4.539 4.875 15.508 1 97.62 112 TRP B N 1
ATOM 2453 C CA . TRP B 1 112 ? -4.711 6.109 16.266 1 97.62 112 TRP B CA 1
ATOM 2454 C C . TRP B 1 112 ? -6.184 6.363 16.562 1 97.62 112 TRP B C 1
ATOM 2456 O O . TRP B 1 112 ? -6.531 6.789 17.672 1 97.62 112 TRP B O 1
ATOM 2466 N N . PHE B 1 113 ? -7.102 6.113 15.609 1 98.25 113 PHE B N 1
ATOM 2467 C CA . PHE B 1 113 ? -8.539 6.191 15.852 1 98.25 113 PHE B CA 1
ATOM 2468 C C . PHE B 1 113 ? -8.953 5.23 16.953 1 98.25 113 PHE B C 1
ATOM 2470 O O . PHE B 1 113 ? -9.656 5.617 17.891 1 98.25 113 PHE B O 1
ATOM 2477 N N . LEU B 1 114 ? -8.484 4.047 16.891 1 97.38 114 LEU B N 1
ATOM 2478 C CA . LEU B 1 114 ? -8.836 3.025 17.875 1 97.38 114 LEU B CA 1
ATOM 2479 C C . LEU B 1 114 ? -8.344 3.414 19.266 1 97.38 114 LEU B C 1
ATOM 2481 O O . LEU B 1 114 ? -9.047 3.225 20.266 1 97.38 114 LEU B O 1
ATOM 2485 N N . GLN B 1 115 ? -7.156 3.908 19.344 1 96.94 115 GLN B N 1
ATOM 2486 C CA . GLN B 1 115 ? -6.562 4.336 20.594 1 96.94 115 GLN B CA 1
ATOM 2487 C C . GLN B 1 115 ? -7.371 5.469 21.234 1 96.94 115 GLN B C 1
ATOM 2489 O O . GLN B 1 115 ? -7.242 5.734 22.422 1 96.94 115 GLN B O 1
ATOM 2494 N N . ASN B 1 116 ? -8.086 6.164 20.422 1 97.5 116 ASN B N 1
ATOM 2495 C CA . ASN B 1 116 ? -8.953 7.223 20.922 1 97.5 116 ASN B CA 1
ATOM 2496 C C . ASN B 1 116 ? -10.406 6.762 21 1 97.5 116 ASN B C 1
ATOM 2498 O O . ASN B 1 116 ? -11.328 7.574 20.891 1 97.5 116 ASN B O 1
ATOM 2502 N N . ASP B 1 117 ? -10.648 5.453 20.984 1 96.94 117 ASP B N 1
ATOM 2503 C CA . ASP B 1 117 ? -11.922 4.777 21.203 1 96.94 117 ASP B CA 1
ATOM 2504 C C . ASP B 1 117 ? -12.906 5.051 20.078 1 96.94 117 ASP B C 1
ATOM 2506 O O . ASP B 1 117 ? -14.094 5.242 20.312 1 96.94 117 ASP B O 1
ATOM 2510 N N . ASP B 1 118 ? -12.398 5.199 18.922 1 97.19 118 ASP B N 1
ATOM 2511 C CA . ASP B 1 118 ? -13.219 5.441 17.75 1 97.19 118 ASP B CA 1
ATOM 2512 C C . ASP B 1 118 ? -13.055 4.312 16.734 1 97.19 118 ASP B C 1
ATOM 2514 O O . ASP B 1 118 ? -11.977 4.141 16.156 1 97.19 118 ASP B O 1
ATOM 2518 N N . GLN B 1 119 ? -14.133 3.598 16.422 1 96.12 119 GLN B N 1
ATOM 2519 C CA . GLN B 1 119 ? -14.117 2.465 15.5 1 96.12 119 GLN B CA 1
ATOM 2520 C C . GLN B 1 119 ? -14.664 2.857 14.133 1 96.12 119 GLN B C 1
ATOM 2522 O O . GLN B 1 119 ? -14.898 1.995 13.281 1 96.12 119 GLN B O 1
ATOM 2527 N N . TYR B 1 120 ? -14.805 4.121 13.914 1 96.06 120 TYR B N 1
ATOM 2528 C CA . TYR B 1 120 ? -15.531 4.559 12.727 1 96.06 120 TYR B CA 1
ATOM 2529 C C . TYR B 1 120 ? -14.594 5.227 11.727 1 96.06 120 TYR B C 1
ATOM 2531 O O . TYR B 1 120 ? -14.961 6.223 11.094 1 96.06 120 TYR B O 1
ATOM 2539 N N . PHE B 1 121 ? -13.375 4.711 11.641 1 97.62 121 PHE B N 1
ATOM 2540 C CA . PHE B 1 121 ? -12.398 5.164 10.664 1 97.62 121 PHE B CA 1
ATOM 2541 C C . PHE B 1 121 ? -12.992 5.164 9.258 1 97.62 121 PHE B C 1
ATOM 2543 O O . PHE B 1 121 ? -12.805 6.109 8.5 1 97.62 121 PHE B O 1
ATOM 2550 N N . GLY B 1 122 ? -13.805 4.172 8.984 1 96.56 122 GLY B N 1
ATOM 2551 C CA . GLY B 1 122 ? -14.398 3.965 7.676 1 96.56 122 GLY B CA 1
ATOM 2552 C C . GLY B 1 122 ? -15.523 4.934 7.367 1 96.56 122 GLY B C 1
ATOM 2553 O O . GLY B 1 122 ? -15.984 5.016 6.227 1 96.56 122 GLY B O 1
ATOM 2554 N N . SER B 1 123 ? -15.953 5.707 8.383 1 97.5 123 SER B N 1
ATOM 2555 C CA . SER B 1 123 ? -16.953 6.738 8.148 1 97.5 123 SER B CA 1
ATOM 2556 C C . SER B 1 123 ? -16.344 7.961 7.473 1 97.5 123 SER B C 1
ATOM 2558 O O . SER B 1 123 ? -17.047 8.727 6.812 1 97.5 123 SER B O 1
ATOM 2560 N N . TRP B 1 124 ? -15.023 8.086 7.586 1 98.25 124 TRP B N 1
ATOM 2561 C CA . TRP B 1 124 ? -14.352 9.281 7.094 1 98.25 124 TRP B CA 1
ATOM 2562 C C . TRP B 1 124 ? -13.617 8.992 5.789 1 98.25 124 TRP B C 1
ATOM 2564 O O . TRP B 1 124 ? -13.43 9.891 4.961 1 98.25 124 TRP B O 1
ATOM 2574 N N . PHE B 1 125 ? -13.219 7.734 5.629 1 98.31 125 PHE B N 1
ATOM 2575 C CA . PHE B 1 125 ? -12.258 7.465 4.566 1 98.31 125 PHE B CA 1
ATOM 2576 C C . PHE B 1 125 ? -12.68 6.246 3.756 1 98.31 125 PHE B C 1
ATOM 2578 O O . PHE B 1 125 ? -13.164 5.258 4.312 1 98.31 125 PHE B O 1
ATOM 2585 N N . TRP B 1 126 ? -12.492 6.328 2.443 1 97.75 126 TRP B N 1
ATOM 2586 C CA . TRP B 1 126 ? -12.594 5.141 1.606 1 97.75 126 TRP B CA 1
ATOM 2587 C C . TRP B 1 126 ? -11.5 4.133 1.953 1 97.75 126 TRP B C 1
ATOM 2589 O O . TRP B 1 126 ? -10.383 4.52 2.312 1 97.75 126 TRP B O 1
ATOM 2599 N N . SER B 1 127 ? -11.766 2.848 1.778 1 96 127 SER B N 1
ATOM 2600 C CA . SER B 1 127 ? -10.797 1.804 2.104 1 96 127 SER B CA 1
ATOM 2601 C C . SER B 1 127 ? -9.633 1.806 1.122 1 96 127 SER B C 1
ATOM 2603 O O . SER B 1 127 ? -8.531 1.364 1.458 1 96 127 SER B O 1
ATOM 2605 N N . ASN B 1 128 ? -9.875 2.193 -0.097 1 96.06 128 ASN B N 1
ATOM 2606 C CA . ASN B 1 128 ? -8.812 2.309 -1.088 1 96.06 128 ASN B CA 1
ATOM 2607 C C . ASN B 1 128 ? -8.156 3.686 -1.045 1 96.06 128 ASN B C 1
ATOM 2609 O O . ASN B 1 128 ? -8.82 4.703 -1.226 1 96.06 128 ASN B O 1
ATOM 2613 N N . SER B 1 129 ? -6.922 3.701 -0.796 1 95.69 129 SER B N 1
ATOM 2614 C CA . SER B 1 129 ? -6.164 4.949 -0.749 1 95.69 129 SER B CA 1
ATOM 2615 C C . SER B 1 129 ? -5.359 5.152 -2.027 1 95.69 129 SER B C 1
ATOM 2617 O O . SER B 1 129 ? -5.219 4.23 -2.834 1 95.69 129 SER B O 1
ATOM 2619 N N . ALA B 1 130 ? -4.973 6.344 -2.229 1 95.88 130 ALA B N 1
ATOM 2620 C CA . ALA B 1 130 ? -4.031 6.68 -3.291 1 95.88 130 ALA B CA 1
ATOM 2621 C C . ALA B 1 130 ? -2.613 6.82 -2.742 1 95.88 130 ALA B C 1
ATOM 2623 O O . ALA B 1 130 ? -2.293 7.812 -2.082 1 95.88 130 ALA B O 1
ATOM 2624 N N . ASP B 1 131 ? -1.853 5.855 -3.035 1 97.31 131 ASP B N 1
ATOM 2625 C CA . ASP B 1 131 ? -0.447 5.844 -2.641 1 97.31 131 ASP B CA 1
ATOM 2626 C C . ASP B 1 131 ? 0.446 6.348 -3.773 1 97.31 131 ASP B C 1
ATOM 2628 O O . ASP B 1 131 ? 0.631 5.652 -4.777 1 97.31 131 ASP B O 1
ATOM 2632 N N . VAL B 1 132 ? 1.042 7.465 -3.553 1 97.44 132 VAL B N 1
ATOM 2633 C CA . VAL B 1 132 ? 1.772 8.18 -4.598 1 97.44 132 VAL B CA 1
ATOM 2634 C C . VAL B 1 132 ? 2.998 7.367 -5.016 1 97.44 132 VAL B C 1
ATOM 2636 O O . VAL B 1 132 ? 3.383 7.371 -6.188 1 97.44 132 VAL B O 1
ATOM 2639 N N . MET B 1 133 ? 3.576 6.605 -4.055 1 97.75 133 MET B N 1
ATOM 2640 C CA . MET B 1 133 ? 4.684 5.723 -4.414 1 97.75 133 MET B CA 1
ATOM 2641 C C . MET B 1 133 ? 4.25 4.711 -5.473 1 97.75 133 MET B C 1
ATOM 2643 O O . MET B 1 133 ? 4.965 4.484 -6.449 1 97.75 133 MET B O 1
ATOM 2647 N N . VAL B 1 134 ? 3.109 4.156 -5.277 1 96.31 134 VAL B N 1
ATOM 2648 C CA . VAL B 1 134 ? 2.59 3.15 -6.195 1 96.31 134 VAL B CA 1
ATOM 2649 C C . VAL B 1 134 ? 2.246 3.805 -7.535 1 96.31 134 VAL B C 1
ATOM 2651 O O . VAL B 1 134 ? 2.559 3.262 -8.594 1 96.31 134 VAL B O 1
ATOM 2654 N N . LEU B 1 135 ? 1.634 4.945 -7.5 1 95.62 135 LEU B N 1
ATOM 2655 C CA . LEU B 1 135 ? 1.27 5.648 -8.727 1 95.62 135 LEU B CA 1
ATOM 2656 C C . LEU B 1 135 ? 2.512 6.027 -9.523 1 95.62 135 LEU B C 1
ATOM 2658 O O . LEU B 1 135 ? 2.486 6.027 -10.758 1 95.62 135 LEU B O 1
ATOM 2662 N N . ALA B 1 136 ? 3.59 6.324 -8.844 1 96.25 136 ALA B N 1
ATOM 2663 C CA . ALA B 1 136 ? 4.836 6.727 -9.492 1 96.25 136 ALA B CA 1
ATOM 2664 C C . ALA B 1 136 ? 5.562 5.52 -10.07 1 96.25 136 ALA B C 1
ATOM 2666 O O . ALA B 1 136 ? 6.434 5.668 -10.938 1 96.25 136 ALA B O 1
ATOM 2667 N N . THR B 1 137 ? 5.258 4.336 -9.648 1 95.81 137 THR B N 1
ATOM 2668 C CA . THR B 1 137 ? 5.984 3.117 -9.992 1 95.81 137 THR B CA 1
ATOM 2669 C C . THR B 1 137 ? 5.914 2.85 -11.492 1 95.81 137 THR B C 1
ATOM 2671 O O . THR B 1 137 ? 6.938 2.832 -12.172 1 95.81 137 THR B O 1
ATOM 2674 N N . PRO B 1 138 ? 4.66 2.697 -12.062 1 93.56 138 PRO B N 1
ATOM 2675 C CA . PRO B 1 138 ? 4.652 2.484 -13.516 1 93.56 138 PRO B CA 1
ATOM 2676 C C . PRO B 1 138 ? 5.164 3.693 -14.289 1 93.56 138 PRO B C 1
ATOM 2678 O O . PRO B 1 138 ? 5.754 3.539 -15.367 1 93.56 138 PRO B O 1
ATOM 2681 N N . TYR B 1 139 ? 4.961 4.895 -13.758 1 93.25 139 TYR B N 1
ATOM 2682 C CA . TYR B 1 139 ? 5.379 6.133 -14.406 1 93.25 139 TYR B CA 1
ATOM 2683 C C . TYR B 1 139 ? 6.891 6.172 -14.586 1 93.25 139 TYR B C 1
ATOM 2685 O O . TYR B 1 139 ? 7.391 6.641 -15.617 1 93.25 139 TYR B O 1
ATOM 2693 N N . LEU B 1 140 ? 7.625 5.664 -13.648 1 95.44 140 LEU B N 1
ATOM 2694 C CA . LEU B 1 140 ? 9.078 5.77 -13.648 1 95.44 140 LEU B CA 1
ATOM 2695 C C . LEU B 1 140 ? 9.727 4.406 -13.875 1 95.44 140 LEU B C 1
ATOM 2697 O O . LEU B 1 140 ? 10.922 4.227 -13.633 1 95.44 140 LEU B O 1
ATOM 2701 N N . ALA B 1 141 ? 8.977 3.439 -14.328 1 94.31 141 ALA B N 1
ATOM 2702 C CA . ALA B 1 141 ? 9.43 2.055 -14.438 1 94.31 141 ALA B CA 1
ATOM 2703 C C . ALA B 1 141 ? 10.656 1.948 -15.328 1 94.31 141 ALA B C 1
ATOM 2705 O O . ALA B 1 141 ? 11.609 1.238 -15 1 94.31 141 ALA B O 1
ATOM 2706 N N . GLU B 1 142 ? 10.695 2.701 -16.391 1 92.69 142 GLU B N 1
ATOM 2707 C CA . GLU B 1 142 ? 11.773 2.611 -17.359 1 92.69 142 GLU B CA 1
ATOM 2708 C C . GLU B 1 142 ? 13.086 3.139 -16.797 1 92.69 142 GLU B C 1
ATOM 2710 O O . GLU B 1 142 ? 14.164 2.695 -17.188 1 92.69 142 GLU B O 1
ATOM 2715 N N . LYS B 1 143 ? 12.984 4.008 -15.852 1 95 143 LYS B N 1
ATOM 2716 C CA . LYS B 1 143 ? 14.18 4.629 -15.289 1 95 143 LYS B CA 1
ATOM 2717 C C . LYS B 1 143 ? 14.5 4.066 -13.914 1 95 143 LYS B C 1
ATOM 2719 O O . LYS B 1 143 ? 15.461 4.504 -13.266 1 95 143 LYS B O 1
ATOM 2724 N N . ARG B 1 144 ? 13.766 3.107 -13.492 1 96.56 144 ARG B N 1
ATOM 2725 C CA . ARG B 1 144 ? 13.875 2.643 -12.117 1 96.56 144 ARG B CA 1
ATOM 2726 C C . ARG B 1 144 ? 15.281 2.137 -11.82 1 96.56 144 ARG B C 1
ATOM 2728 O O . ARG B 1 144 ? 15.828 2.395 -10.742 1 96.56 144 ARG B O 1
ATOM 2735 N N . SER B 1 145 ? 15.883 1.466 -12.719 1 95.44 145 SER B N 1
ATOM 2736 C CA . SER B 1 145 ? 17.188 0.83 -12.508 1 95.44 145 SER B CA 1
ATOM 2737 C C . SER B 1 145 ? 18.281 1.867 -12.328 1 95.44 145 SER B C 1
ATOM 2739 O O . SER B 1 145 ? 19.359 1.554 -11.82 1 95.44 145 SER B O 1
ATOM 2741 N N . GLU B 1 146 ? 18.031 3.082 -12.672 1 96.75 146 GLU B N 1
ATOM 2742 C CA . GLU B 1 146 ? 19 4.16 -12.547 1 96.75 146 GLU B CA 1
ATOM 2743 C C . GLU B 1 146 ? 18.828 4.918 -11.234 1 96.75 146 GLU B C 1
ATOM 2745 O O . GLU B 1 146 ? 19.656 5.762 -10.875 1 96.75 146 GLU B O 1
ATOM 2750 N N . MET B 1 147 ? 17.781 4.609 -10.539 1 97.5 147 MET B N 1
ATOM 2751 C CA . MET B 1 147 ? 17.453 5.312 -9.297 1 97.5 147 MET B CA 1
ATOM 2752 C C . MET B 1 147 ? 18.016 4.559 -8.094 1 97.5 147 MET B C 1
ATOM 2754 O O . MET B 1 147 ? 17.859 3.342 -7.988 1 97.5 147 MET B O 1
ATOM 2758 N N . LYS B 1 148 ? 18.594 5.277 -7.145 1 96.06 148 LYS B N 1
ATOM 2759 C CA . LYS B 1 148 ? 19.219 4.656 -5.98 1 96.06 148 LYS B CA 1
ATOM 2760 C C . LYS B 1 148 ? 18.188 4.027 -5.066 1 96.06 148 LYS B C 1
ATOM 2762 O O . LYS B 1 148 ? 18.453 3.031 -4.391 1 96.06 148 LYS B O 1
ATOM 2767 N N . ASP B 1 149 ? 17.062 4.598 -4.941 1 97.19 149 ASP B N 1
ATOM 2768 C CA . ASP B 1 149 ? 15.914 4.141 -4.16 1 97.19 149 ASP B CA 1
ATOM 2769 C C . ASP B 1 149 ? 14.617 4.766 -4.672 1 97.19 149 ASP B C 1
ATOM 2771 O O . ASP B 1 149 ? 14.609 5.41 -5.723 1 97.19 149 ASP B O 1
ATOM 2775 N N . PHE B 1 150 ? 13.594 4.496 -4.098 1 98.19 150 PHE B N 1
ATOM 2776 C CA . PHE B 1 150 ? 12.312 5.047 -4.52 1 98.19 150 PHE B CA 1
ATOM 2777 C C . PHE B 1 150 ? 11.664 5.836 -3.387 1 98.19 150 PHE B C 1
ATOM 2779 O O . PHE B 1 150 ? 10.438 5.84 -3.25 1 98.19 150 PHE B O 1
ATOM 2786 N N . LYS B 1 151 ? 12.484 6.41 -2.5 1 97.62 151 LYS B N 1
ATOM 2787 C CA . LYS B 1 151 ? 11.992 7.305 -1.456 1 97.62 151 LYS B CA 1
ATOM 2788 C C . LYS B 1 151 ? 11.414 8.586 -2.055 1 97.62 151 LYS B C 1
ATOM 2790 O O . LYS B 1 151 ? 11.742 8.945 -3.188 1 97.62 151 LYS B O 1
ATOM 2795 N N . GLN B 1 152 ? 10.68 9.227 -1.323 1 98.06 152 GLN B N 1
ATOM 2796 C CA . GLN B 1 152 ? 9.945 10.391 -1.806 1 98.06 152 GLN B CA 1
ATOM 2797 C C . GLN B 1 152 ? 10.891 11.438 -2.391 1 98.06 152 GLN B C 1
ATOM 2799 O O . GLN B 1 152 ? 10.648 11.953 -3.486 1 98.06 152 GLN B O 1
ATOM 2804 N N . GLY B 1 153 ? 11.945 11.719 -1.645 1 97.88 153 GLY B N 1
ATOM 2805 C CA . GLY B 1 153 ? 12.898 12.695 -2.137 1 97.88 153 GLY B CA 1
ATOM 2806 C C . GLY B 1 153 ? 13.523 12.305 -3.461 1 97.88 153 GLY B C 1
ATOM 2807 O O . GLY B 1 153 ? 13.648 13.133 -4.363 1 97.88 153 GLY B O 1
ATOM 2808 N N . THR B 1 154 ? 13.945 11.047 -3.639 1 98.19 154 THR B N 1
ATOM 2809 C CA . THR B 1 154 ? 14.562 10.531 -4.855 1 98.19 154 THR B CA 1
ATOM 2810 C C . THR B 1 154 ? 13.594 10.617 -6.031 1 98.19 154 THR B C 1
ATOM 2812 O O . THR B 1 154 ? 13.969 11.062 -7.121 1 98.19 154 THR B O 1
ATOM 2815 N N . VAL B 1 155 ? 12.344 10.25 -5.766 1 98.44 155 VAL B N 1
ATOM 2816 C CA . VAL B 1 155 ? 11.32 10.266 -6.809 1 98.44 155 VAL B CA 1
ATOM 2817 C C . VAL B 1 155 ? 11.039 11.703 -7.234 1 98.44 155 VAL B C 1
ATOM 2819 O O . VAL B 1 155 ? 10.938 12 -8.43 1 98.44 155 VAL B O 1
ATOM 2822 N N . ALA B 1 156 ? 10.93 12.586 -6.25 1 98.56 156 ALA B N 1
ATOM 2823 C CA . ALA B 1 156 ? 10.695 14 -6.547 1 98.56 156 ALA B CA 1
ATOM 2824 C C . ALA B 1 156 ? 11.797 14.555 -7.449 1 98.56 156 ALA B C 1
ATOM 2826 O O . ALA B 1 156 ? 11.508 15.172 -8.477 1 98.56 156 ALA B O 1
ATOM 2827 N N . LYS B 1 157 ? 13 14.297 -7.145 1 98.19 157 LYS B N 1
ATOM 2828 C CA . LYS B 1 157 ? 14.133 14.773 -7.934 1 98.19 157 LYS B CA 1
ATOM 2829 C C . LYS B 1 157 ? 14.125 14.172 -9.336 1 98.19 157 LYS B C 1
ATOM 2831 O O . LYS B 1 157 ? 14.391 14.875 -10.312 1 98.19 157 LYS B O 1
ATOM 2836 N N . ALA B 1 158 ? 13.82 12.898 -9.461 1 97.81 158 ALA B N 1
ATOM 2837 C CA . ALA B 1 158 ? 13.75 12.227 -10.758 1 97.81 158 ALA B CA 1
ATOM 2838 C C . ALA B 1 158 ? 12.695 12.883 -11.648 1 97.81 158 ALA B C 1
ATOM 2840 O O . ALA B 1 158 ? 12.797 12.828 -12.875 1 97.81 158 ALA B O 1
ATOM 2841 N N . LEU B 1 159 ? 11.688 13.531 -11.023 1 97.81 159 LEU B N 1
ATOM 2842 C CA . LEU B 1 159 ? 10.594 14.148 -11.758 1 97.81 159 LEU B CA 1
ATOM 2843 C C . LEU B 1 159 ? 10.859 15.633 -11.992 1 97.81 159 LEU B C 1
ATOM 2845 O O . LEU B 1 159 ? 10.008 16.344 -12.516 1 97.81 159 LEU B O 1
ATOM 2849 N N . GLY B 1 160 ? 11.945 16.094 -11.508 1 97.75 160 GLY B N 1
ATOM 2850 C CA . GLY B 1 160 ? 12.336 17.469 -11.75 1 97.75 160 GLY B CA 1
ATOM 2851 C C . GLY B 1 160 ? 11.836 18.422 -10.68 1 97.75 160 GLY B C 1
ATOM 2852 O O . GLY B 1 160 ? 11.859 19.641 -10.867 1 97.75 160 GLY B O 1
ATOM 2853 N N . ILE B 1 161 ? 11.375 17.906 -9.609 1 98 161 ILE B N 1
ATOM 2854 C CA . ILE B 1 161 ? 10.914 18.719 -8.5 1 98 161 ILE B CA 1
ATOM 2855 C C . ILE B 1 161 ? 12.102 19.125 -7.629 1 98 161 ILE B C 1
ATOM 2857 O O . ILE B 1 161 ? 12.945 18.297 -7.289 1 98 161 ILE B O 1
ATOM 2861 N N . GLN B 1 162 ? 12.195 20.406 -7.266 1 97.06 162 GLN B N 1
ATOM 2862 C CA . GLN B 1 162 ? 13.234 20.875 -6.359 1 97.06 162 GLN B CA 1
ATOM 2863 C C . GLN B 1 162 ? 12.977 20.406 -4.934 1 97.06 162 GLN B C 1
ATOM 2865 O O . GLN B 1 162 ? 11.883 20.594 -4.398 1 97.06 162 GLN B O 1
ATOM 2870 N N . VAL B 1 163 ? 13.977 19.797 -4.371 1 97.19 163 VAL B N 1
ATOM 2871 C CA . VAL B 1 163 ? 13.844 19.234 -3.029 1 97.19 163 VAL B CA 1
ATOM 2872 C C . VAL B 1 163 ? 14.93 19.797 -2.121 1 97.19 163 VAL B C 1
ATOM 2874 O O . VAL B 1 163 ? 16.109 19.797 -2.48 1 97.19 163 VAL B O 1
ATOM 2877 N N . ASP B 1 164 ? 14.516 20.359 -1.023 1 96.81 164 ASP B N 1
ATOM 2878 C CA . ASP B 1 164 ? 15.43 20.703 0.058 1 96.81 164 ASP B CA 1
ATOM 2879 C C . ASP B 1 164 ? 15.633 19.516 1.007 1 96.81 164 ASP B C 1
ATOM 2881 O O . ASP B 1 164 ? 14.789 19.25 1.864 1 96.81 164 ASP B O 1
ATOM 2885 N N . ASP B 1 165 ? 16.703 18.859 0.957 1 93.19 165 ASP B N 1
ATOM 2886 C CA . ASP B 1 165 ? 16.969 17.625 1.692 1 93.19 165 ASP B CA 1
ATOM 2887 C C . ASP B 1 165 ? 16.922 17.875 3.199 1 93.19 165 ASP B C 1
ATOM 2889 O O . ASP B 1 165 ? 16.641 16.953 3.973 1 93.19 165 ASP B O 1
ATOM 2893 N N . THR B 1 166 ? 17.219 19.078 3.58 1 93.06 166 THR B N 1
ATOM 2894 C CA . THR B 1 166 ? 17.281 19.391 5.004 1 93.06 166 THR B CA 1
ATOM 2895 C C . THR B 1 166 ? 15.867 19.453 5.598 1 93.06 166 THR B C 1
ATOM 2897 O O . THR B 1 166 ? 15.711 19.438 6.82 1 93.06 166 THR B O 1
ATOM 2900 N N . LYS B 1 167 ? 14.867 19.516 4.738 1 94 167 LYS B N 1
ATOM 2901 C CA . LYS B 1 167 ? 13.492 19.641 5.219 1 94 167 LYS B CA 1
ATOM 2902 C C . LYS B 1 167 ? 12.742 18.312 5.121 1 94 167 LYS B C 1
ATOM 2904 O O . LYS B 1 167 ? 11.609 18.203 5.586 1 94 167 LYS B O 1
ATOM 2909 N N . LEU B 1 168 ? 13.43 17.406 4.543 1 90.56 168 LEU B N 1
ATOM 2910 C CA . LEU B 1 168 ? 12.805 16.078 4.484 1 90.56 168 LEU B CA 1
ATOM 2911 C C . LEU B 1 168 ? 12.594 15.516 5.887 1 90.56 168 LEU B C 1
ATOM 2913 O O . LEU B 1 168 ? 13.375 15.797 6.797 1 90.56 168 LEU B O 1
ATOM 2917 N N . HIS B 1 169 ? 11.523 14.781 6.043 1 90.62 169 HIS B N 1
ATOM 2918 C CA . HIS B 1 169 ? 11.094 14.148 7.285 1 90.62 169 HIS B CA 1
ATOM 2919 C C . HIS B 1 169 ? 10.43 15.156 8.219 1 90.62 169 HIS B C 1
ATOM 2921 O O . HIS B 1 169 ? 10.242 14.883 9.406 1 90.62 169 HIS B O 1
ATOM 2927 N N . ASP B 1 170 ? 10.18 16.297 7.723 1 93.06 170 ASP B N 1
ATOM 2928 C CA . ASP B 1 170 ? 9.094 17.141 8.203 1 93.06 170 ASP B CA 1
ATOM 2929 C C . ASP B 1 170 ? 7.785 16.828 7.473 1 93.06 170 ASP B C 1
ATOM 2931 O O . ASP B 1 170 ? 7.711 16.953 6.246 1 93.06 170 ASP B O 1
ATOM 2935 N N . ALA B 1 171 ? 6.805 16.469 8.234 1 94.5 171 ALA B N 1
ATOM 2936 C CA . ALA B 1 171 ? 5.59 15.93 7.625 1 94.5 171 ALA B CA 1
ATOM 2937 C C . ALA B 1 171 ? 4.93 16.969 6.711 1 94.5 171 ALA B C 1
ATOM 2939 O O . ALA B 1 171 ? 4.402 16.609 5.652 1 94.5 171 ALA B O 1
ATOM 2940 N N . LEU B 1 172 ? 4.922 18.203 7.102 1 95.25 172 LEU B N 1
ATOM 2941 C CA . LEU B 1 172 ? 4.297 19.25 6.293 1 95.25 172 LEU B CA 1
ATOM 2942 C C . LEU B 1 172 ? 5.031 19.422 4.969 1 95.25 172 LEU B C 1
ATOM 2944 O O . LEU B 1 172 ? 4.406 19.469 3.908 1 95.25 172 LEU B O 1
ATOM 2948 N N . TYR B 1 173 ? 6.336 19.5 5.031 1 96.31 173 TYR B N 1
ATOM 2949 C CA . TYR B 1 173 ? 7.141 19.609 3.82 1 96.31 173 TYR B CA 1
ATOM 2950 C C . TYR B 1 173 ? 6.961 18.375 2.934 1 96.31 173 TYR B C 1
ATOM 2952 O O . TYR B 1 173 ? 6.82 18.5 1.715 1 96.31 173 TYR B O 1
ATOM 2960 N N . ASP B 1 174 ? 6.969 17.219 3.559 1 97.62 174 ASP B N 1
ATOM 2961 C CA . ASP B 1 174 ? 6.844 15.969 2.82 1 97.62 174 ASP B CA 1
ATOM 2962 C C . ASP B 1 174 ? 5.512 15.898 2.074 1 97.62 174 ASP B C 1
ATOM 2964 O O . ASP B 1 174 ? 5.438 15.352 0.971 1 97.62 174 ASP B O 1
ATOM 2968 N N . ILE B 1 175 ? 4.488 16.453 2.643 1 97.5 175 ILE B N 1
ATOM 2969 C CA . ILE B 1 175 ? 3.182 16.406 1.999 1 97.5 175 ILE B CA 1
ATOM 2970 C C . ILE B 1 175 ? 3.17 17.312 0.777 1 97.5 175 ILE B C 1
ATOM 2972 O O . ILE B 1 175 ? 2.518 17.016 -0.225 1 97.5 175 ILE B O 1
ATOM 2976 N N . GLU B 1 176 ? 3.814 18.438 0.868 1 96.94 176 GLU B N 1
ATOM 2977 C CA . GLU B 1 176 ? 3.924 19.328 -0.285 1 96.94 176 GLU B CA 1
ATOM 2978 C C . GLU B 1 176 ? 4.637 18.641 -1.445 1 96.94 176 GLU B C 1
ATOM 2980 O O . GLU B 1 176 ? 4.203 18.734 -2.596 1 96.94 176 GLU B O 1
ATOM 2985 N N . ILE B 1 177 ? 5.711 17.984 -1.097 1 97.88 177 ILE B N 1
ATOM 2986 C CA . ILE B 1 177 ? 6.449 17.219 -2.102 1 97.88 177 ILE B CA 1
ATOM 2987 C C . ILE B 1 177 ? 5.562 16.109 -2.664 1 97.88 177 ILE B C 1
ATOM 2989 O O . ILE B 1 177 ? 5.512 15.906 -3.879 1 97.88 177 ILE B O 1
ATOM 2993 N N . CYS B 1 178 ? 4.863 15.438 -1.777 1 98 178 CYS B N 1
ATOM 2994 C CA . CYS B 1 178 ? 3.969 14.359 -2.174 1 98 178 CYS B CA 1
ATOM 2995 C C . CYS B 1 178 ? 2.912 14.859 -3.152 1 98 178 CYS B C 1
ATOM 2997 O O . CYS B 1 178 ? 2.664 14.227 -4.18 1 98 178 CYS B O 1
ATOM 2999 N N . LYS B 1 179 ? 2.295 15.977 -2.826 1 96.56 179 LYS B N 1
ATOM 3000 C CA . LYS B 1 179 ? 1.275 16.562 -3.695 1 96.56 179 LYS B CA 1
ATOM 3001 C C . LYS B 1 179 ? 1.853 16.906 -5.062 1 96.56 179 LYS B C 1
ATOM 3003 O O . LYS B 1 179 ? 1.218 16.672 -6.09 1 96.56 179 LYS B O 1
ATOM 3008 N N . ALA B 1 180 ? 3.068 17.453 -5.109 1 97 180 ALA B N 1
ATOM 3009 C CA . ALA B 1 180 ? 3.725 17.797 -6.367 1 97 180 ALA B CA 1
ATOM 3010 C C . ALA B 1 180 ? 3.957 16.562 -7.227 1 97 180 ALA B C 1
ATOM 3012 O O . ALA B 1 180 ? 3.729 16.578 -8.438 1 97 180 ALA B O 1
ATOM 3013 N N . ILE B 1 181 ? 4.406 15.5 -6.602 1 97.94 181 ILE B N 1
ATOM 3014 C CA . ILE B 1 181 ? 4.613 14.25 -7.32 1 97.94 181 ILE B CA 1
ATOM 3015 C C . ILE B 1 181 ? 3.279 13.742 -7.863 1 97.94 181 ILE B C 1
ATOM 3017 O O . ILE B 1 181 ? 3.182 13.375 -9.039 1 97.94 181 ILE B O 1
ATOM 3021 N N . PHE B 1 182 ? 2.248 13.758 -6.969 1 96.94 182 PHE B N 1
ATOM 3022 C CA . PHE B 1 182 ? 0.921 13.297 -7.352 1 96.94 182 PHE B CA 1
ATOM 3023 C C . PHE B 1 182 ? 0.437 14.016 -8.609 1 96.94 182 PHE B C 1
ATOM 3025 O O . PHE B 1 182 ? -0.083 13.383 -9.531 1 96.94 182 PHE B O 1
ATOM 3032 N N . ASP B 1 183 ? 0.638 15.281 -8.68 1 95.06 183 ASP B N 1
ATOM 3033 C CA . ASP B 1 183 ? 0.151 16.109 -9.773 1 95.06 183 ASP B CA 1
ATOM 3034 C C . ASP B 1 183 ? 0.823 15.742 -11.094 1 95.06 183 ASP B C 1
ATOM 3036 O O . ASP B 1 183 ? 0.27 15.984 -12.164 1 95.06 183 ASP B O 1
ATOM 3040 N N . ILE B 1 184 ? 1.97 15.102 -11.031 1 95.12 184 ILE B N 1
ATOM 3041 C CA . ILE B 1 184 ? 2.707 14.727 -12.227 1 95.12 184 ILE B CA 1
ATOM 3042 C C . ILE B 1 184 ? 2.326 13.305 -12.641 1 95.12 184 ILE B C 1
ATOM 3044 O O . ILE B 1 184 ? 2.041 13.055 -13.82 1 95.12 184 ILE B O 1
ATOM 3048 N N . VAL B 1 185 ? 2.201 12.414 -11.68 1 93.81 185 V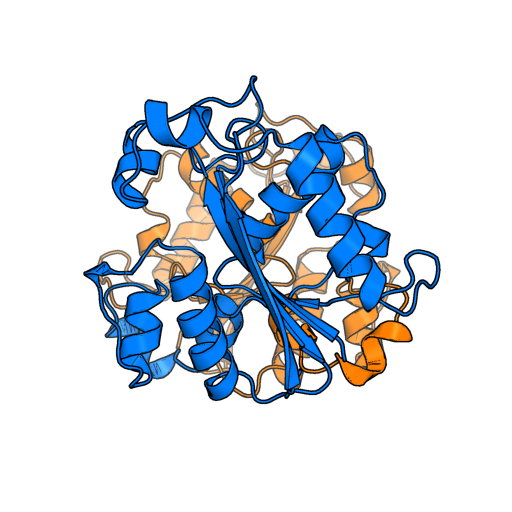AL B N 1
ATOM 3049 C CA . VAL B 1 185 ? 2.186 11 -12.031 1 93.81 185 VAL B CA 1
ATOM 3050 C C . VAL B 1 185 ? 0.745 10.5 -12.117 1 93.81 185 VAL B C 1
ATOM 3052 O O . VAL B 1 185 ? 0.484 9.414 -12.648 1 93.81 185 VAL B O 1
ATOM 3055 N N . SER B 1 186 ? -0.156 11.195 -11.5 1 87.31 186 SER B N 1
ATOM 3056 C CA . SER B 1 186 ? -1.546 10.758 -11.57 1 87.31 186 SER B CA 1
ATOM 3057 C C . SER B 1 186 ? -2.234 11.289 -12.82 1 87.31 186 SER B C 1
ATOM 3059 O O . SER B 1 186 ? -2.404 12.5 -12.977 1 87.31 186 SER B O 1
ATOM 3061 N N . PRO B 1 187 ? -2.531 10.391 -13.695 1 78.25 187 PRO B N 1
ATOM 3062 C CA . PRO B 1 187 ? -3.232 10.844 -14.898 1 78.25 187 PRO B CA 1
ATOM 3063 C C . PRO B 1 187 ? -4.68 11.242 -14.617 1 78.25 187 PRO B C 1
ATOM 3065 O O . PRO B 1 187 ? -5.344 11.82 -15.484 1 78.25 187 PRO B O 1
ATOM 3068 N N . TYR B 1 188 ? -5.027 10.938 -13.391 1 75.19 188 TYR B N 1
ATOM 3069 C CA . TYR B 1 188 ? -6.414 11.227 -13.039 1 75.19 188 TYR B CA 1
ATOM 3070 C C . TYR B 1 188 ? -6.484 12.25 -11.906 1 75.19 188 TYR B C 1
ATOM 3072 O O . TYR B 1 188 ? -5.578 12.328 -11.078 1 75.19 188 TYR B O 1
ATOM 3080 N N . LYS B 1 189 ? -7.199 13.219 -12.148 1 65.69 189 LYS B N 1
ATOM 3081 C CA . LYS B 1 189 ? -7.305 14.258 -11.133 1 65.69 189 LYS B CA 1
ATOM 3082 C C . LYS B 1 189 ? -8.258 13.836 -10.016 1 65.69 189 LYS B C 1
ATOM 3084 O O . LYS B 1 189 ? -9.305 13.242 -10.273 1 65.69 189 LYS B O 1
ATOM 3089 N N . LEU B 1 190 ? -7.688 13.734 -8.828 1 68.31 190 LEU B N 1
ATOM 3090 C CA . LEU B 1 190 ? -8.547 13.617 -7.652 1 68.31 190 LEU B CA 1
ATOM 3091 C C . LEU B 1 190 ? -9.039 14.984 -7.199 1 68.31 190 LEU B C 1
ATOM 3093 O O . LEU B 1 190 ? -8.312 15.977 -7.312 1 68.31 190 LEU B O 1
#

Radius of gyration: 20.78 Å; Cα contacts (8 Å, |Δi|>4): 731; chains: 2; bounding box: 47×56×49 Å

Solvent-accessible surface area (backbone atoms only — not comparable to full-atom values): 20209 Å² total; per-residue (Å²): 94,41,34,37,38,38,33,65,40,40,24,47,88,45,66,89,48,27,22,50,38,31,44,11,32,34,35,30,50,69,69,37,79,77,43,75,50,74,45,61,22,13,41,54,87,85,34,46,76,39,67,69,36,28,57,62,54,70,52,51,72,70,59,38,67,66,32,50,51,46,68,61,52,49,53,53,51,53,54,56,51,52,74,79,32,48,63,85,37,92,61,36,44,24,33,42,29,24,69,51,20,69,62,42,47,51,52,41,52,52,49,51,36,46,76,68,76,35,89,56,62,70,32,49,30,48,91,62,37,41,28,41,46,37,45,38,34,55,72,41,50,90,54,43,64,77,45,95,60,78,47,68,70,54,48,33,46,76,72,69,43,91,75,63,75,88,49,54,61,34,35,54,55,44,34,55,52,40,51,56,46,39,69,68,47,43,92,44,85,82,93,43,32,35,38,38,34,66,39,42,24,46,88,45,65,89,48,26,22,50,38,32,44,12,32,33,35,31,48,68,71,38,79,77,45,74,51,74,44,60,23,13,42,54,86,84,35,46,76,40,67,69,36,28,57,62,51,71,52,51,73,70,58,40,67,67,32,52,52,45,69,61,50,49,50,53,50,52,55,57,52,52,74,78,32,49,61,85,37,92,61,36,45,26,32,43,30,23,68,50,18,68,63,42,46,52,52,41,52,51,47,51,35,46,74,68,76,36,89,57,61,68,32,49,30,49,92,61,36,40,26,43,45,36,45,37,32,56,73,42,50,90,53,44,63,78,46,95,59,78,49,68,70,54,48,33,47,77,71,69,43,90,76,64,75,87,48,54,60,33,33,54,56,43,33,54,52,41,51,55,47,37,70,68,49,43,91,42,83,85

Nearest PDB structures (foldseek):
  3v9x-assembly1_B  TM=8.044E-01  e=1.217E-09  Escherichia coli K-12
  3nh2-assembly1_A  TM=8.143E-01  e=1.419E-08  Escherichia coli
  1zbh-assembly1_C  TM=7.247E-01  e=7.594E-08  Homo sapiens
  1zbh-assembly1_D  TM=6.896E-01  e=8.063E-08  Homo sapiens
  1zbu-assembly2_B  TM=7.213E-01  e=3.198E-07  Homo sapiens

Organism: NCBI:txid2094150

Foldseek 3Di:
DKAKQKDFQWQDFDAPQIFTQKIWTFIADQNRTDDTDIAGEQTDPNHDGHPVSCVLLVHDPVVSNPGDYLLVVVVVVVVVLVVQADLVDLVGAHAYEYACCLPGVVSNVCSSCVVNVHNSPSSHYPPDHHHLLVLCCVVCVVVVVVFPDSDLQRSLVVVVHDDDPVCPSRTHSRSVSRVVSCVPRPPDGD/DKAKQKDFQWQDFDAPQIFTQKIWTFIADQNRTDDTDIAGEQTDPNHDGHPVSCVLLVHDPVRSNPGDYLLVVVVVVVVVLVVQADLVDLVGAHAYEYACCLPGVVSNVCSSCVVNVHNSPSSHYPPDHHHLLVLCCVVCVVVVVVFPDSDLVRSLVVVVHDDDPVCPSRTHSRSVSRVVSCVPRPPDDD

Sequence (380 aa):
MKALFFDLETTGTYPGKHGIHQMSGMIVIDGVIKEKFDYKVRPNPKAEILDEALAVAGVTREQILAYPPMEEIYRQFVDLLAKYVDRYNKKDKFFLVGYNNASFDNQFLRGWFLQNDDQYFGSWFWSNSADVMVLATPYLAEKRSEMKDFKQGTVAKALGIQVDDTKLHDALYDIEICKAIFDIVSPYKLMKALFFDLETTGTYPGKHGIHQMSGMIVIDGVIKEKFDYKVRPNPKAEILDEALAVAGVTREQILAYPPMEEIYRQFVDLLAKYVDRYNKKDKFFLVGYNNASFDNQFLRGWFLQNDDQYFGSWFWSNSADVMVLATPYLAEKRSEMKDFKQGTVAKALGIQVDDTKLHDALYDIEICKAIFDIVSPYKL

Secondary structure (DSSP, 8-state):
-EEEEEEEEESSS-BTTB-EEEEEEEEEETTEEEEEEEEE----TT-B--HHHHHHHT--HHHHHTSPPHHHHHHHHHHHHHTT--TT-TT--BEEEESSTTTTHHHHHHHHHHHTT---GGGTB-SS-EEHHHHHHHHTGGGGGG-S---HHHHHHHTT----GGGTT-HHHHHHHHHHHHHHH-SS--/-EEEEEEEEESSS-BTTB-EEEEEEEEEETTEEEEEEEEE----TT-B--HHHHHHHT--HHHHHTSPPHHHHHHHHHHHHHTT--TT-TT--BEEEESSTTTTHHHHHHHHHHHTT---GGGTB-SS-EEHHHHHHHHTGGGGGG-S---HHHHHHHTT----GGGTT-HHHHHHHHHHHHHHH-SS--

pLDDT: mean 96.24, std 4.23, range [65.25, 98.75]

InterPro domains:
  IPR012337 Ribonuclease H-like superfamily [SSF53098] (1-183)
  IPR013520 Ribonuclease H-like domain [PF00929] (4-182)
  IPR013520 Ribonuclease H-like domain [SM00479] (2-190)
  IPR036397 Ribonuclease H superfamily [G3DSA:3.30.420.10] (1-187)